Protein AF-A0A944RLK2-F1 (afdb_monomer_lite)

Secondary structure (DSSP, 8-state):
-HHHHHHHHHHHTT-HHHHHHHHHHHHHHHHHHHHHHHS-S--HHHHHHHHHHHHHHHHHHHHHHHHHHHHHHHHHHHHTT--TTS--------------TTHHHHHHHHHHHHHHHHHHHHHHSS--HHHHHHHHHHHHHHHHHHTT-HHHHHHHHHHHHHHHHHHHHHHHHHHHHHHHHHTT-PPP---S---SS--TTS--------------------HHHHHHHHHHHHHHHHHHT-TTS-HHHHHHHHHHHHH-

Structure (mmCIF, N/CA/C/O backbone):
data_AF-A0A944RLK2-F1
#
_entry.id   AF-A0A944RLK2-F1
#
loop_
_atom_site.group_PDB
_atom_site.id
_atom_site.type_symbol
_atom_site.label_atom_id
_atom_site.label_alt_id
_atom_site.label_comp_id
_atom_site.label_asym_id
_atom_site.label_entity_id
_atom_site.label_seq_id
_atom_site.pdbx_PDB_ins_code
_atom_site.Cartn_x
_atom_site.Cartn_y
_atom_site.Cartn_z
_atom_site.occupancy
_atom_site.B_iso_or_equiv
_atom_site.auth_seq_id
_atom_site.auth_comp_id
_atom_site.auth_asym_id
_atom_site.auth_atom_id
_atom_site.pdbx_PDB_model_num
ATOM 1 N N . GLN A 1 1 ? 14.585 -19.791 -27.353 1.00 54.50 1 GLN A N 1
ATOM 2 C CA . GLN A 1 1 ? 14.576 -21.012 -28.188 1.00 54.50 1 GLN A CA 1
ATOM 3 C C . GLN A 1 1 ? 13.576 -20.896 -29.343 1.00 54.50 1 GLN A C 1
ATOM 5 O O . GLN A 1 1 ? 14.024 -20.980 -30.474 1.00 54.50 1 GLN A O 1
ATOM 10 N N . ARG A 1 2 ? 12.308 -20.517 -29.108 1.00 62.38 2 ARG A N 1
ATOM 11 C CA . ARG A 1 2 ? 11.281 -20.336 -30.166 1.00 62.38 2 ARG A CA 1
ATOM 12 C C . ARG A 1 2 ? 11.672 -19.456 -31.374 1.00 62.38 2 ARG A C 1
ATOM 14 O O . ARG A 1 2 ? 11.375 -19.815 -32.500 1.00 62.38 2 ARG A O 1
ATOM 21 N N . MET A 1 3 ? 12.384 -18.342 -31.174 1.00 59.28 3 MET A N 1
ATOM 22 C CA . MET A 1 3 ? 12.787 -17.463 -32.294 1.00 59.28 3 MET A CA 1
ATOM 23 C C . MET A 1 3 ? 13.890 -18.053 -33.191 1.00 59.28 3 MET A C 1
ATOM 25 O O . MET A 1 3 ? 14.003 -17.680 -34.352 1.00 59.28 3 MET A O 1
ATOM 29 N N . ILE A 1 4 ? 14.713 -18.968 -32.665 1.00 68.00 4 ILE A N 1
ATOM 30 C CA . ILE A 1 4 ? 15.770 -19.636 -33.446 1.00 68.00 4 ILE A CA 1
ATOM 31 C C . ILE A 1 4 ? 15.141 -20.677 -34.375 1.00 68.00 4 ILE A C 1
ATOM 33 O O . ILE A 1 4 ? 15.564 -20.825 -35.517 1.00 68.00 4 ILE A O 1
ATOM 37 N N . GLU A 1 5 ? 14.110 -21.366 -33.891 1.00 72.00 5 GLU A N 1
ATOM 38 C CA . GLU A 1 5 ? 13.305 -22.295 -34.686 1.00 72.00 5 GLU A CA 1
ATOM 39 C C . GLU A 1 5 ? 12.546 -21.547 -35.788 1.00 72.00 5 GLU A C 1
ATOM 41 O O . GLU A 1 5 ? 12.608 -21.943 -36.944 1.00 72.00 5 GLU A O 1
ATOM 46 N N . GLU A 1 6 ? 11.946 -20.400 -35.468 1.00 65.94 6 GLU A N 1
ATOM 47 C CA . GLU A 1 6 ? 11.215 -19.560 -36.428 1.00 65.94 6 GLU A CA 1
ATOM 48 C C . GLU A 1 6 ? 12.137 -18.970 -37.516 1.00 65.94 6 GLU A C 1
ATOM 50 O O . GLU A 1 6 ? 11.774 -18.941 -38.690 1.00 65.94 6 GLU A O 1
ATOM 55 N N . ALA A 1 7 ? 13.373 -18.589 -37.167 1.00 62.50 7 ALA A N 1
ATOM 56 C CA . ALA A 1 7 ? 14.380 -18.164 -38.143 1.00 62.50 7 ALA A CA 1
ATOM 57 C C . ALA A 1 7 ? 14.860 -19.318 -39.047 1.00 62.50 7 ALA A C 1
ATOM 59 O O . ALA A 1 7 ? 15.090 -19.107 -40.239 1.00 62.50 7 ALA A O 1
ATOM 60 N N . ARG A 1 8 ? 14.992 -20.539 -38.505 1.00 64.69 8 ARG A N 1
ATOM 61 C CA . ARG A 1 8 ? 15.312 -21.745 -39.292 1.00 64.69 8 ARG A CA 1
ATOM 62 C C . ARG A 1 8 ? 14.170 -22.122 -40.234 1.00 64.69 8 ARG A C 1
ATOM 64 O O . ARG A 1 8 ? 14.425 -22.467 -41.381 1.00 64.69 8 ARG A O 1
ATOM 71 N N . GLU A 1 9 ? 12.927 -22.006 -39.780 1.00 67.19 9 GLU A N 1
ATOM 72 C CA . GLU A 1 9 ? 11.748 -22.222 -40.619 1.00 67.19 9 GLU A CA 1
ATOM 73 C C . GLU A 1 9 ? 11.674 -21.206 -41.765 1.00 67.19 9 GLU A C 1
ATOM 75 O O . GLU A 1 9 ? 11.478 -21.600 -42.908 1.00 67.19 9 GLU A O 1
ATOM 80 N N . LEU A 1 10 ? 11.907 -19.916 -41.504 1.00 66.06 10 LEU A N 1
ATOM 81 C CA . LEU A 1 10 ? 11.909 -18.879 -42.546 1.00 66.06 10 LEU A CA 1
ATOM 82 C C . LEU A 1 10 ? 13.021 -19.078 -43.584 1.00 66.06 10 LEU A C 1
ATOM 84 O O . LEU A 1 10 ? 12.800 -18.842 -44.772 1.00 66.06 10 LEU A O 1
ATOM 88 N N . ALA A 1 11 ? 14.195 -19.548 -43.155 1.00 63.53 11 ALA A N 1
ATOM 89 C CA . ALA A 1 11 ? 15.286 -19.899 -44.061 1.00 63.53 11 ALA A CA 1
ATOM 90 C C . ALA A 1 11 ? 14.954 -21.125 -44.931 1.00 63.53 11 ALA A C 1
ATOM 92 O O . ALA A 1 11 ? 15.331 -21.159 -46.100 1.00 63.53 11 ALA A O 1
ATOM 93 N N . ASN A 1 12 ? 14.218 -22.098 -44.384 1.00 65.12 12 ASN A N 1
ATOM 94 C CA . ASN A 1 12 ? 13.793 -23.299 -45.105 1.00 65.12 12 ASN A CA 1
ATOM 95 C C . ASN A 1 12 ? 12.654 -23.040 -46.109 1.00 65.12 12 ASN A C 1
ATOM 97 O O . ASN A 1 12 ? 12.511 -23.812 -47.050 1.00 65.12 12 ASN A O 1
ATOM 101 N N . ILE A 1 13 ? 11.867 -21.971 -45.935 1.00 68.75 13 ILE A N 1
ATOM 102 C CA . ILE A 1 13 ? 10.768 -21.565 -46.840 1.00 68.75 13 ILE A CA 1
ATOM 103 C C . ILE A 1 13 ? 11.254 -20.457 -47.811 1.00 68.75 13 ILE A C 1
ATOM 105 O O . ILE A 1 13 ? 10.528 -19.533 -48.155 1.00 68.75 13 ILE A O 1
ATOM 109 N N . GLY A 1 14 ? 12.544 -20.452 -48.173 1.00 59.16 14 GLY A N 1
ATOM 110 C CA . GLY A 1 14 ? 13.113 -19.551 -49.192 1.00 59.16 14 GLY A CA 1
ATOM 111 C C . GLY A 1 14 ? 13.300 -18.078 -48.789 1.00 59.16 14 GLY A C 1
ATOM 112 O O . GLY A 1 14 ? 13.958 -17.324 -49.504 1.00 59.16 14 GLY A O 1
ATOM 113 N N . SER A 1 15 ? 12.813 -17.644 -47.623 1.00 72.94 15 SER A N 1
ATOM 114 C CA . SER A 1 15 ? 12.894 -16.247 -47.160 1.00 72.94 15 SER A CA 1
ATOM 115 C C . SER A 1 15 ? 14.208 -15.932 -46.424 1.00 72.94 15 SER A C 1
ATOM 117 O O . SER A 1 15 ? 14.243 -15.559 -45.247 1.00 72.94 15 SER A O 1
ATOM 119 N N . ARG A 1 16 ? 15.332 -16.085 -47.134 1.00 69.19 16 ARG A N 1
ATOM 120 C CA . ARG A 1 16 ? 16.691 -15.907 -46.586 1.00 69.19 16 ARG A CA 1
ATOM 121 C C . ARG A 1 16 ? 16.919 -14.519 -45.973 1.00 69.19 16 ARG A C 1
ATOM 123 O O . ARG A 1 16 ? 17.553 -14.413 -44.926 1.00 69.19 16 ARG A O 1
ATOM 130 N N . GLU A 1 17 ? 16.367 -13.473 -46.577 1.00 70.94 17 GLU A N 1
ATOM 131 C CA . GLU A 1 17 ? 16.489 -12.085 -46.107 1.00 70.94 17 GLU A CA 1
ATOM 132 C C . GLU A 1 17 ? 15.703 -11.839 -44.811 1.00 70.94 17 GLU A C 1
ATOM 134 O O . GLU A 1 17 ? 16.211 -11.218 -43.876 1.00 70.94 17 GLU A O 1
ATOM 139 N N . ALA A 1 18 ? 14.498 -12.407 -44.701 1.00 69.56 18 ALA A N 1
ATOM 140 C CA . ALA A 1 18 ? 13.687 -12.335 -43.486 1.00 69.56 18 ALA A CA 1
ATOM 141 C C . ALA A 1 18 ? 14.361 -13.076 -42.318 1.00 69.56 18 ALA A C 1
ATOM 143 O O . ALA A 1 18 ? 14.397 -12.578 -41.189 1.00 69.56 18 ALA A O 1
ATOM 144 N N . ALA A 1 19 ? 14.974 -14.230 -42.600 1.00 70.19 19 ALA A N 1
ATOM 145 C CA . ALA A 1 19 ? 15.775 -14.962 -41.625 1.00 70.19 19 ALA A CA 1
ATOM 146 C C . ALA A 1 19 ? 17.013 -14.156 -41.181 1.00 70.19 19 ALA A C 1
ATOM 148 O O . ALA A 1 19 ? 17.296 -14.073 -39.986 1.00 70.19 19 ALA A O 1
ATOM 149 N N . GLN A 1 20 ? 17.720 -13.497 -42.107 1.00 73.94 20 GLN A N 1
ATOM 150 C CA . GLN A 1 20 ? 18.865 -12.631 -41.789 1.00 73.94 20 GLN A CA 1
ATOM 151 C C . GLN A 1 20 ? 18.471 -11.421 -40.931 1.00 73.94 20 GLN A C 1
ATOM 153 O O . GLN A 1 20 ? 19.171 -11.094 -39.968 1.00 73.94 20 GLN A O 1
ATOM 158 N N . GLN A 1 21 ? 17.335 -10.784 -41.221 1.00 76.06 21 GLN A N 1
ATOM 159 C CA . GLN A 1 21 ? 16.811 -9.686 -40.408 1.00 76.06 21 GLN A CA 1
ATOM 160 C C . GLN A 1 21 ? 16.441 -10.150 -38.996 1.00 76.06 21 GLN A C 1
ATOM 162 O O . GLN A 1 21 ? 16.823 -9.503 -38.018 1.00 76.06 21 GLN A O 1
ATOM 167 N N . MET A 1 22 ? 15.769 -11.297 -38.861 1.00 70.56 22 MET A N 1
ATOM 168 C CA . MET A 1 22 ? 15.461 -11.862 -37.545 1.00 70.56 22 MET A CA 1
ATOM 169 C C . MET A 1 22 ? 16.724 -12.215 -36.757 1.00 70.56 22 MET A C 1
ATOM 171 O O . MET A 1 22 ? 16.798 -11.909 -35.568 1.00 70.56 22 MET A O 1
ATOM 175 N N . LEU A 1 23 ? 17.744 -12.788 -37.401 1.00 78.38 23 LEU A N 1
ATOM 176 C CA . LEU A 1 23 ? 19.022 -13.102 -36.755 1.00 78.38 23 LEU A CA 1
ATOM 177 C C . LEU A 1 23 ? 19.792 -11.840 -36.343 1.00 78.38 23 LEU A C 1
ATOM 179 O O . LEU A 1 23 ? 20.390 -11.818 -35.270 1.00 78.38 23 LEU A O 1
ATOM 183 N N . SER A 1 24 ? 19.735 -10.768 -37.135 1.00 83.88 24 SER A N 1
ATOM 184 C CA . SER A 1 24 ? 20.299 -9.458 -36.777 1.00 83.88 24 SER A CA 1
ATOM 185 C C . SER A 1 24 ? 19.591 -8.836 -35.568 1.00 83.88 24 SER A C 1
ATOM 187 O O . SER A 1 24 ? 20.234 -8.275 -34.676 1.00 83.88 24 SER A O 1
ATOM 189 N N . ASN A 1 25 ? 18.268 -8.981 -35.492 1.00 76.88 25 ASN A N 1
ATOM 190 C CA . ASN A 1 25 ? 17.477 -8.527 -34.350 1.00 76.88 25 ASN A CA 1
ATOM 191 C C . ASN A 1 25 ? 17.761 -9.369 -33.098 1.00 76.88 25 ASN A C 1
ATOM 193 O O . ASN A 1 25 ? 17.940 -8.817 -32.012 1.00 76.88 25 ASN A O 1
ATOM 197 N N . LEU A 1 26 ? 17.894 -10.689 -33.257 1.00 76.88 26 LEU A N 1
ATOM 198 C CA . LEU A 1 26 ? 18.296 -11.600 -32.187 1.00 76.88 26 LEU A CA 1
ATOM 199 C C . LEU A 1 26 ? 19.701 -11.258 -31.679 1.00 76.88 26 LEU A C 1
ATOM 201 O O . LEU A 1 26 ? 19.904 -11.184 -30.474 1.00 76.88 26 LEU A O 1
ATOM 205 N N . LYS A 1 27 ? 20.654 -10.991 -32.579 1.00 74.19 27 LYS A N 1
ATOM 206 C CA . LYS A 1 27 ? 22.025 -10.602 -32.230 1.00 74.19 27 LYS A CA 1
ATOM 207 C C . LYS A 1 27 ? 22.052 -9.292 -31.446 1.00 74.19 27 LYS A C 1
ATOM 209 O O . LYS A 1 27 ? 22.666 -9.252 -30.392 1.00 74.19 27 LYS A O 1
ATOM 214 N N . ARG A 1 28 ? 21.303 -8.269 -31.871 1.00 80.25 28 ARG A N 1
ATOM 215 C CA . ARG A 1 28 ? 21.173 -7.003 -31.122 1.00 80.25 28 ARG A CA 1
ATOM 216 C C . ARG A 1 28 ? 20.544 -7.185 -29.741 1.00 80.25 28 ARG A C 1
ATOM 218 O O . ARG A 1 28 ? 20.961 -6.526 -28.793 1.00 80.25 28 ARG A O 1
ATOM 225 N N . MET A 1 29 ? 19.567 -8.082 -29.614 1.00 74.69 29 MET A N 1
ATOM 226 C CA . MET A 1 29 ? 18.949 -8.412 -28.328 1.00 74.69 29 MET A CA 1
ATOM 227 C C . MET A 1 29 ? 19.894 -9.214 -27.424 1.00 74.69 29 MET A C 1
ATOM 229 O O . MET A 1 29 ? 19.947 -8.988 -26.221 1.00 74.69 29 MET A O 1
ATOM 233 N N . LEU A 1 30 ? 20.664 -10.141 -27.991 1.00 77.44 30 LEU A N 1
ATOM 234 C CA . LEU A 1 30 ? 21.665 -10.906 -27.256 1.00 77.44 30 LEU A CA 1
ATOM 235 C C . LEU A 1 30 ? 22.845 -10.031 -26.844 1.00 77.44 30 LEU A C 1
ATOM 237 O O . LEU A 1 30 ? 23.322 -10.184 -25.728 1.00 77.44 30 LEU A O 1
ATOM 241 N N . ASP A 1 31 ? 23.265 -9.088 -27.683 1.00 74.75 31 ASP A N 1
ATOM 242 C CA . ASP A 1 31 ? 24.303 -8.114 -27.358 1.00 74.75 31 ASP A CA 1
ATOM 243 C C . ASP A 1 31 ? 23.816 -7.140 -26.277 1.00 74.75 31 ASP A C 1
ATOM 245 O O . ASP A 1 31 ? 24.558 -6.861 -25.343 1.00 74.75 31 ASP A O 1
ATOM 249 N N . SER A 1 32 ? 22.558 -6.685 -26.304 1.00 66.25 32 SER A N 1
ATOM 250 C CA . SER A 1 32 ? 22.009 -5.840 -25.230 1.00 66.25 32 SER A CA 1
ATOM 251 C C . SER A 1 32 ? 21.840 -6.595 -23.907 1.00 66.25 32 SER A C 1
ATOM 253 O O . SER A 1 32 ? 22.144 -6.050 -22.847 1.00 66.25 32 SER A O 1
ATOM 255 N N . ILE A 1 33 ? 21.439 -7.869 -23.954 1.00 66.94 33 ILE A N 1
ATOM 256 C CA . ILE A 1 33 ? 21.367 -8.752 -22.783 1.00 66.94 33 ILE A CA 1
ATOM 257 C C . ILE A 1 33 ? 22.771 -9.049 -22.245 1.00 66.94 33 ILE A C 1
ATOM 259 O O . ILE A 1 33 ? 23.000 -8.932 -21.046 1.00 66.94 33 ILE A O 1
ATOM 263 N N . LYS A 1 34 ? 23.727 -9.385 -23.117 1.00 63.47 34 LYS A N 1
ATOM 264 C CA . LYS A 1 34 ? 25.125 -9.665 -22.769 1.00 63.47 34 LYS A CA 1
ATOM 265 C C . LYS A 1 34 ? 25.818 -8.432 -22.201 1.00 63.47 34 LYS A C 1
ATOM 267 O O . LYS A 1 34 ? 26.519 -8.558 -21.206 1.00 63.47 34 LYS A O 1
ATOM 272 N N . ASN A 1 35 ? 25.575 -7.251 -22.761 1.00 64.25 35 ASN A N 1
ATOM 273 C CA . ASN A 1 35 ? 26.105 -5.990 -22.246 1.00 64.25 35 ASN A CA 1
ATOM 274 C C . ASN A 1 35 ? 25.434 -5.599 -20.916 1.00 64.25 35 ASN A C 1
ATOM 276 O O . ASN A 1 35 ? 26.110 -5.123 -20.008 1.00 64.25 35 ASN A O 1
ATOM 280 N N . GLY A 1 36 ? 24.135 -5.883 -20.754 1.00 60.38 36 GLY A N 1
ATOM 281 C CA . GLY A 1 36 ? 23.419 -5.743 -19.479 1.00 60.38 36 GLY A CA 1
ATOM 282 C C . GLY A 1 36 ? 23.847 -6.753 -18.402 1.00 60.38 36 GLY A C 1
ATOM 283 O O . GLY A 1 36 ? 23.728 -6.467 -17.216 1.00 60.38 36 GLY A O 1
ATOM 284 N N . LEU A 1 37 ? 24.375 -7.914 -18.802 1.00 52.06 37 LEU A N 1
ATOM 285 C CA . LEU A 1 37 ? 24.966 -8.932 -17.923 1.00 52.06 37 LEU A CA 1
ATOM 286 C C . LEU A 1 37 ? 26.458 -8.676 -17.631 1.00 52.06 37 LEU A C 1
ATOM 288 O O . LEU A 1 37 ? 26.918 -9.021 -16.547 1.00 52.06 37 LEU A O 1
ATOM 292 N N . GLN A 1 38 ? 27.208 -8.067 -18.560 1.00 49.88 38 GLN A N 1
ATOM 293 C CA . GLN A 1 38 ? 28.626 -7.705 -18.391 1.00 49.88 38 GLN A CA 1
ATOM 294 C C . GLN A 1 38 ? 28.832 -6.460 -17.521 1.00 49.88 38 GLN A C 1
ATOM 296 O O . GLN A 1 38 ? 29.862 -6.363 -16.857 1.00 49.88 38 GLN A O 1
ATOM 301 N N . GLN A 1 39 ? 27.854 -5.553 -17.425 1.00 53.62 39 GLN A N 1
ATOM 302 C CA . GLN A 1 39 ? 27.811 -4.551 -16.352 1.00 53.62 39 GLN A CA 1
ATOM 303 C C . GLN A 1 39 ? 27.280 -5.179 -15.057 1.00 53.62 39 GLN A C 1
ATOM 305 O O . GLN A 1 39 ? 26.226 -4.815 -14.540 1.00 53.62 39 GLN A O 1
ATOM 310 N N . GLY A 1 40 ? 28.013 -6.172 -14.552 1.00 47.81 40 GLY A N 1
ATOM 311 C CA . GLY A 1 40 ? 27.711 -6.911 -13.335 1.00 47.81 40 GLY A CA 1
ATOM 312 C C . GLY A 1 40 ? 27.537 -6.000 -12.121 1.00 47.81 40 GLY A C 1
ATOM 313 O O . GLY A 1 40 ? 28.501 -5.665 -11.441 1.00 47.81 40 GLY A O 1
ATOM 314 N N . LYS A 1 41 ? 26.285 -5.613 -11.876 1.00 52.38 41 LYS A N 1
ATOM 315 C CA . LYS A 1 41 ? 25.593 -5.346 -10.608 1.00 52.38 41 LYS A CA 1
ATOM 316 C C . LYS A 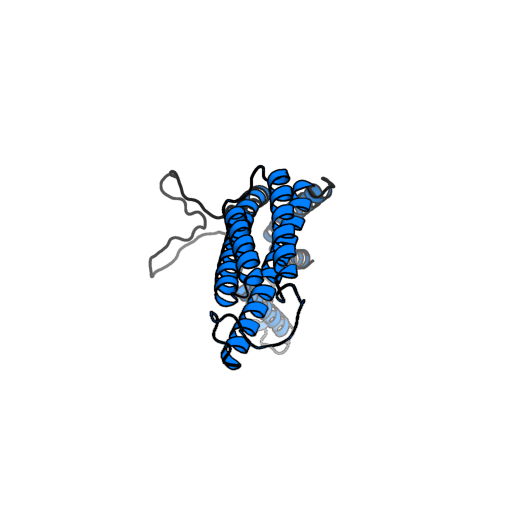1 41 ? 24.192 -4.873 -11.017 1.00 52.38 41 LYS A C 1
ATOM 318 O O . LYS A 1 41 ? 24.109 -3.922 -11.793 1.00 52.38 41 LYS A O 1
ATOM 323 N N . PRO A 1 42 ? 23.076 -5.466 -10.538 1.00 53.94 42 PRO A N 1
ATOM 324 C CA . PRO A 1 42 ? 21.834 -4.703 -10.548 1.00 53.94 42 PRO A CA 1
ATOM 325 C C . PRO A 1 42 ? 22.170 -3.386 -9.858 1.00 53.94 42 PRO A C 1
ATOM 327 O O . PRO A 1 42 ? 22.671 -3.432 -8.734 1.00 53.94 42 PRO A O 1
ATOM 330 N N . ASP A 1 43 ? 21.994 -2.260 -10.557 1.00 68.88 43 ASP A N 1
ATOM 331 C CA . ASP A 1 43 ? 22.242 -0.931 -9.998 1.00 68.88 43 ASP A CA 1
ATOM 332 C C . ASP A 1 43 ? 21.677 -0.947 -8.574 1.00 68.88 43 ASP A C 1
ATOM 334 O O . ASP A 1 43 ? 20.506 -1.286 -8.373 1.00 68.88 43 ASP A O 1
ATOM 338 N N . GLU A 1 44 ? 22.533 -0.755 -7.568 1.00 79.38 44 GLU A N 1
ATOM 339 C CA . GLU A 1 44 ? 22.188 -1.001 -6.163 1.00 79.38 44 GLU A CA 1
ATOM 340 C C . GLU A 1 44 ? 20.912 -0.229 -5.791 1.00 79.38 44 GLU A C 1
ATOM 342 O O . GLU A 1 44 ? 20.061 -0.696 -5.032 1.00 79.38 44 GLU A O 1
ATOM 347 N N . ARG A 1 45 ? 20.720 0.917 -6.451 1.00 78.06 45 ARG A N 1
ATOM 348 C CA . ARG A 1 45 ? 19.527 1.761 -6.398 1.00 78.06 45 ARG A CA 1
ATOM 349 C C . ARG A 1 45 ? 18.268 1.053 -6.897 1.00 78.06 45 ARG A C 1
ATOM 351 O O . ARG A 1 45 ? 17.223 1.156 -6.262 1.00 78.06 45 ARG A O 1
ATOM 358 N N . VAL A 1 46 ? 18.347 0.303 -7.994 1.00 81.88 46 VAL A N 1
ATOM 359 C CA . VAL A 1 46 ? 17.241 -0.505 -8.536 1.00 81.88 46 VAL A CA 1
ATOM 360 C C . VAL A 1 46 ? 16.899 -1.663 -7.603 1.00 81.88 46 VAL A C 1
ATOM 362 O O . VAL A 1 46 ? 15.720 -1.917 -7.351 1.00 81.88 46 VAL A O 1
ATOM 365 N N . ALA A 1 47 ? 17.905 -2.350 -7.059 1.00 86.00 47 ALA A N 1
ATOM 366 C CA . ALA A 1 47 ? 17.680 -3.436 -6.107 1.00 86.00 47 ALA A CA 1
ATOM 367 C C . ALA A 1 47 ? 16.995 -2.928 -4.827 1.00 86.00 47 ALA A C 1
ATOM 369 O O . ALA A 1 47 ? 16.005 -3.514 -4.379 1.00 86.00 47 ALA A O 1
ATOM 370 N N . LYS A 1 48 ? 17.464 -1.802 -4.276 1.00 87.19 48 LYS A N 1
ATOM 371 C CA . LYS A 1 48 ? 16.831 -1.154 -3.122 1.00 87.19 48 LYS A CA 1
ATOM 372 C C . LYS A 1 48 ? 15.410 -0.668 -3.442 1.00 87.19 48 LYS A C 1
ATOM 374 O O . LYS A 1 48 ? 14.498 -0.892 -2.651 1.00 87.19 48 LYS A O 1
ATOM 379 N N . ALA A 1 49 ? 15.183 -0.094 -4.624 1.00 86.94 49 ALA A N 1
ATOM 380 C CA . ALA A 1 49 ? 13.855 0.355 -5.042 1.00 86.94 49 ALA A CA 1
ATOM 381 C C . ALA A 1 49 ? 12.847 -0.801 -5.198 1.00 86.94 49 ALA A C 1
ATOM 383 O O . ALA A 1 49 ? 11.684 -0.656 -4.823 1.00 86.94 49 ALA A O 1
ATOM 384 N N . ARG A 1 50 ? 13.282 -1.970 -5.693 1.00 88.38 50 ARG A N 1
ATOM 385 C CA . ARG A 1 50 ? 12.442 -3.182 -5.735 1.00 88.38 50 ARG A CA 1
ATOM 386 C C . ARG A 1 50 ? 12.032 -3.638 -4.335 1.00 88.38 50 ARG A C 1
ATOM 388 O O . ARG A 1 50 ? 10.854 -3.902 -4.116 1.00 88.38 50 ARG A O 1
ATOM 395 N N . ARG A 1 51 ? 12.971 -3.654 -3.382 1.00 91.94 51 ARG A N 1
ATOM 396 C CA . ARG A 1 51 ? 12.684 -4.003 -1.978 1.00 91.94 51 ARG A CA 1
ATOM 397 C C . ARG A 1 51 ? 11.656 -3.058 -1.357 1.00 91.94 51 ARG A C 1
ATOM 399 O O . ARG A 1 51 ? 10.685 -3.531 -0.780 1.00 91.94 51 ARG A O 1
ATOM 406 N N . LEU A 1 52 ? 11.802 -1.746 -1.563 1.00 91.69 52 LEU A N 1
ATOM 407 C CA . LEU A 1 52 ? 10.817 -0.763 -1.095 1.00 91.69 52 LEU A CA 1
ATOM 408 C C . LEU A 1 52 ? 9.414 -1.017 -1.662 1.00 91.69 52 LEU A C 1
ATOM 410 O O . LEU A 1 52 ? 8.428 -0.906 -0.937 1.00 91.69 52 LEU A O 1
ATOM 414 N N . MET A 1 53 ? 9.310 -1.369 -2.945 1.00 91.81 53 MET A N 1
ATOM 415 C CA . MET A 1 53 ? 8.025 -1.690 -3.574 1.00 91.81 53 MET A CA 1
ATOM 416 C C . MET A 1 53 ? 7.402 -2.968 -3.007 1.00 91.81 53 MET A C 1
ATOM 418 O O . MET A 1 53 ? 6.192 -3.019 -2.774 1.00 91.81 53 MET A O 1
ATOM 422 N N . ASP A 1 54 ? 8.217 -3.990 -2.746 1.00 94.62 54 ASP A N 1
ATOM 423 C CA . ASP A 1 54 ? 7.763 -5.215 -2.089 1.00 94.62 54 ASP A CA 1
ATOM 424 C C . ASP A 1 54 ? 7.285 -4.947 -0.657 1.00 94.62 54 ASP A C 1
ATOM 426 O O . ASP A 1 54 ? 6.231 -5.448 -0.252 1.00 94.62 54 ASP A O 1
ATOM 430 N N . ASP A 1 55 ? 8.011 -4.121 0.095 1.00 95.44 55 ASP A N 1
ATOM 431 C CA . ASP A 1 55 ? 7.644 -3.729 1.454 1.00 95.44 55 ASP A CA 1
ATOM 432 C C . ASP A 1 55 ? 6.373 -2.878 1.469 1.00 95.44 55 ASP A C 1
ATOM 434 O O . ASP A 1 55 ? 5.490 -3.104 2.300 1.00 95.44 55 ASP A O 1
ATOM 438 N N . LEU A 1 56 ? 6.207 -1.976 0.497 1.00 95.44 56 LEU A N 1
ATOM 439 C CA . LEU A 1 56 ? 4.981 -1.202 0.323 1.00 95.44 56 LEU A CA 1
ATOM 440 C C . LEU A 1 56 ? 3.781 -2.101 0.013 1.00 95.44 56 LEU A C 1
ATOM 442 O O . LEU A 1 56 ? 2.698 -1.909 0.578 1.00 95.44 56 LEU A O 1
ATOM 446 N N . ARG A 1 57 ? 3.956 -3.097 -0.864 1.00 96.25 57 ARG A N 1
ATOM 447 C CA . ARG A 1 57 ? 2.903 -4.069 -1.191 1.00 96.25 57 ARG A CA 1
ATOM 448 C C . ARG A 1 57 ? 2.486 -4.847 0.054 1.00 96.25 57 ARG A C 1
ATOM 450 O O . ARG A 1 57 ? 1.294 -4.917 0.352 1.00 96.25 57 ARG A O 1
ATOM 457 N N . LYS A 1 58 ? 3.456 -5.378 0.806 1.00 97.31 58 LYS A N 1
ATOM 458 C CA . LYS A 1 58 ? 3.209 -6.104 2.063 1.00 97.31 58 LYS A CA 1
ATOM 459 C C . LYS A 1 58 ? 2.515 -5.217 3.095 1.00 97.31 58 LYS A C 1
ATOM 461 O O . LYS A 1 58 ? 1.555 -5.656 3.721 1.00 97.31 58 LYS A O 1
ATOM 466 N N . LEU A 1 59 ? 2.965 -3.973 3.253 1.00 97.44 59 LEU A N 1
ATOM 467 C CA . LEU A 1 59 ? 2.361 -3.002 4.163 1.00 97.44 59 LEU A CA 1
ATOM 468 C C . LEU A 1 59 ? 0.896 -2.736 3.801 1.00 97.44 59 LEU A C 1
ATOM 470 O O . LEU A 1 59 ? 0.027 -2.807 4.665 1.00 97.44 59 LEU A O 1
ATOM 474 N N . THR A 1 60 ? 0.618 -2.481 2.522 1.00 97.38 60 THR A N 1
ATOM 475 C CA . THR A 1 60 ? -0.738 -2.220 2.013 1.00 97.38 60 THR A CA 1
ATOM 476 C C . THR A 1 60 ? -1.652 -3.427 2.226 1.00 97.38 60 THR A C 1
ATOM 478 O O . THR A 1 60 ? -2.785 -3.274 2.679 1.00 97.38 60 THR A O 1
ATOM 481 N N . GLN A 1 61 ? -1.153 -4.636 1.955 1.00 97.50 61 GLN A N 1
ATOM 482 C CA . GLN A 1 61 ? -1.892 -5.876 2.187 1.00 97.50 61 GLN A CA 1
ATOM 483 C C . GLN A 1 61 ? -2.215 -6.074 3.673 1.00 97.50 61 GLN A C 1
ATOM 485 O O . GLN A 1 61 ? -3.356 -6.375 4.016 1.00 97.50 61 GLN A O 1
ATOM 490 N N . ARG A 1 62 ? -1.242 -5.858 4.565 1.00 97.81 62 ARG A N 1
ATOM 491 C CA . ARG A 1 62 ? -1.472 -5.960 6.012 1.00 97.81 62 ARG A CA 1
ATOM 492 C C . ARG A 1 62 ? -2.431 -4.880 6.521 1.00 97.81 62 ARG A C 1
ATOM 494 O O . ARG A 1 62 ? -3.277 -5.178 7.352 1.00 97.81 62 ARG A O 1
ATOM 501 N N . GLN A 1 63 ? -2.367 -3.657 5.991 1.00 97.25 63 GLN A N 1
ATOM 502 C CA . GLN A 1 63 ? -3.311 -2.591 6.346 1.00 97.25 63 GLN A CA 1
ATOM 503 C C . GLN A 1 63 ? -4.751 -2.931 5.938 1.00 97.25 63 GLN A C 1
ATOM 505 O O . GLN A 1 63 ? -5.673 -2.622 6.691 1.00 97.25 63 GLN A O 1
ATOM 510 N N . GLN A 1 64 ? -4.950 -3.580 4.785 1.00 97.69 64 GLN A N 1
ATOM 511 C CA . GLN A 1 64 ? -6.262 -4.099 4.385 1.00 97.69 64 GLN A CA 1
ATOM 512 C C . GLN A 1 64 ? -6.744 -5.186 5.353 1.00 97.69 64 GLN A C 1
ATOM 514 O O . GLN A 1 64 ? -7.876 -5.126 5.815 1.00 97.69 64 GLN A O 1
ATOM 519 N N . GLN A 1 65 ? -5.879 -6.140 5.710 1.00 97.00 65 GLN A N 1
ATOM 520 C CA . GLN A 1 65 ? -6.229 -7.198 6.663 1.00 97.00 65 GLN A CA 1
ATOM 521 C C . GLN A 1 65 ? -6.619 -6.630 8.034 1.00 97.00 65 GLN A C 1
ATOM 523 O O . GLN A 1 65 ? -7.603 -7.075 8.623 1.00 97.00 65 GLN A O 1
ATOM 528 N N . GLU A 1 66 ? -5.888 -5.631 8.534 1.00 96.31 66 GLU A N 1
ATOM 529 C CA . GLU A 1 66 ? -6.237 -4.958 9.789 1.00 96.31 66 GLU A CA 1
ATOM 530 C C . GLU A 1 66 ? -7.540 -4.162 9.690 1.00 96.31 66 GLU A C 1
ATOM 532 O O . GLU A 1 66 ? -8.350 -4.202 10.615 1.00 96.31 66 GLU A O 1
ATOM 537 N N . LEU A 1 67 ? -7.793 -3.496 8.560 1.00 96.88 67 LEU A N 1
ATOM 538 C CA . LEU A 1 67 ? -9.073 -2.837 8.296 1.00 96.88 67 LEU A CA 1
ATOM 539 C C . LEU A 1 67 ? -10.237 -3.840 8.334 1.00 96.88 67 LEU A C 1
ATOM 541 O O . LEU A 1 67 ? -11.246 -3.584 8.993 1.00 96.88 67 LEU A O 1
ATOM 545 N N . ASP A 1 68 ? -10.082 -4.999 7.693 1.00 97.06 68 ASP A N 1
ATOM 546 C CA . ASP A 1 68 ? -11.107 -6.045 7.656 1.00 97.06 68 ASP A CA 1
ATOM 547 C C . ASP A 1 68 ? -11.383 -6.608 9.059 1.00 97.06 68 ASP A C 1
ATOM 549 O O . ASP A 1 68 ? -12.540 -6.813 9.434 1.00 97.06 68 ASP A O 1
ATOM 553 N N . LYS A 1 69 ? -10.337 -6.816 9.872 1.00 95.06 69 LYS A N 1
ATOM 554 C CA . LYS A 1 69 ? -10.476 -7.223 11.282 1.00 95.06 69 LYS A CA 1
ATOM 555 C C . LYS A 1 69 ? -11.232 -6.174 12.094 1.00 95.06 69 LYS A C 1
ATOM 557 O O . LYS A 1 69 ? -12.159 -6.522 12.825 1.00 95.06 69 LYS A O 1
ATOM 562 N N . THR A 1 70 ? -10.885 -4.894 11.958 1.00 94.00 70 THR A N 1
ATOM 563 C CA . THR A 1 70 ? -11.597 -3.808 12.649 1.00 94.00 70 THR A CA 1
ATOM 564 C C . THR A 1 70 ? -13.055 -3.724 12.205 1.00 94.00 70 THR A C 1
ATOM 566 O O . THR A 1 70 ? -13.931 -3.522 13.044 1.00 94.00 70 THR A O 1
ATOM 569 N N . TYR A 1 71 ? -13.343 -3.941 10.920 1.00 94.75 71 TYR A N 1
ATOM 570 C CA . TYR A 1 71 ? -14.709 -3.962 10.402 1.00 94.75 71 TYR A CA 1
ATOM 571 C C . TYR A 1 71 ? -15.528 -5.132 10.963 1.00 94.75 71 TYR A C 1
ATOM 573 O O . TYR A 1 71 ? -16.655 -4.928 11.418 1.00 94.75 71 TYR A O 1
ATOM 581 N N . LYS A 1 72 ? -14.953 -6.343 11.005 1.00 93.12 72 LYS A N 1
ATOM 582 C CA . LYS A 1 72 ? -15.581 -7.515 11.640 1.00 93.12 72 LYS A CA 1
ATOM 583 C C . LYS A 1 72 ? -15.902 -7.240 13.108 1.00 93.12 72 LYS A C 1
ATOM 585 O O . LYS A 1 72 ? -17.055 -7.376 13.505 1.00 93.12 72 LYS A O 1
ATOM 590 N N . ARG A 1 73 ? -14.935 -6.719 13.871 1.00 89.00 73 ARG A N 1
ATOM 591 C CA . ARG A 1 73 ? -15.134 -6.317 15.276 1.00 89.00 73 ARG A CA 1
ATOM 592 C C . ARG A 1 73 ? -16.216 -5.251 15.434 1.00 89.00 73 ARG A C 1
ATOM 594 O O . ARG A 1 73 ? -17.030 -5.321 16.352 1.00 89.00 73 ARG A O 1
ATOM 601 N N . HIS A 1 74 ? -16.248 -4.261 14.542 1.00 89.56 74 HIS A N 1
ATOM 602 C CA . HIS A 1 74 ? -17.286 -3.235 14.548 1.00 89.56 74 HIS A CA 1
ATOM 603 C C . HIS A 1 74 ? -18.678 -3.849 14.349 1.00 89.56 74 HIS A C 1
ATOM 605 O O . HIS A 1 74 ? -19.596 -3.550 15.112 1.00 89.56 74 HIS A O 1
ATOM 611 N N . ARG A 1 75 ? -18.821 -4.754 13.374 1.00 90.31 75 ARG A N 1
ATOM 612 C CA . ARG A 1 75 ? -20.072 -5.472 13.101 1.00 90.31 75 ARG A CA 1
ATOM 613 C C . ARG A 1 75 ? -20.489 -6.373 14.264 1.00 90.31 75 ARG A C 1
ATOM 615 O O . ARG A 1 75 ? -21.660 -6.382 14.621 1.00 90.31 75 ARG A O 1
ATOM 622 N N . GLU A 1 76 ? -19.553 -7.091 14.876 1.00 87.56 76 GLU A N 1
ATOM 623 C CA . GLU A 1 76 ? -19.815 -7.932 16.050 1.00 87.56 76 GLU A CA 1
ATOM 624 C C . GLU A 1 76 ? -20.294 -7.106 17.248 1.00 87.56 76 GLU A C 1
ATOM 626 O O . GLU A 1 76 ? -21.266 -7.482 17.900 1.00 87.56 76 GLU A O 1
ATOM 631 N N . ARG A 1 77 ? -19.677 -5.945 17.509 1.00 81.94 77 ARG A N 1
ATOM 632 C CA . ARG A 1 77 ? -20.133 -5.016 18.557 1.00 81.94 77 ARG A CA 1
ATOM 633 C C . ARG A 1 77 ? -21.555 -4.517 18.306 1.00 81.94 77 ARG A C 1
ATOM 635 O O . ARG A 1 77 ? -22.362 -4.504 19.232 1.00 81.94 77 ARG A O 1
ATOM 642 N N . LEU A 1 78 ? -21.870 -4.162 17.058 1.00 81.50 78 LEU A N 1
ATOM 643 C CA . LEU A 1 78 ? -23.227 -3.774 16.663 1.00 81.50 78 LEU A CA 1
ATOM 644 C C . LEU A 1 78 ? -24.222 -4.927 16.852 1.00 81.50 78 LEU A C 1
ATOM 646 O O . LEU A 1 78 ? -25.312 -4.709 17.372 1.00 81.50 78 LEU A O 1
ATOM 650 N N . SER A 1 79 ? -23.832 -6.152 16.488 1.00 82.31 79 SER A N 1
ATOM 651 C CA . SER A 1 79 ? -24.665 -7.351 16.640 1.00 82.31 79 SER A CA 1
ATOM 652 C C . SER A 1 79 ? -24.922 -7.723 18.101 1.00 82.31 79 SER A C 1
ATOM 654 O O . SER A 1 79 ? -25.968 -8.284 18.403 1.00 82.31 79 SER A O 1
ATOM 656 N N . LYS A 1 80 ? -23.992 -7.412 19.010 1.00 77.69 80 LYS A N 1
ATOM 657 C CA . LYS A 1 80 ? -24.144 -7.626 20.458 1.00 77.69 80 LYS A CA 1
ATOM 658 C C . LYS A 1 80 ? -24.930 -6.508 21.158 1.00 77.69 80 LYS A C 1
ATOM 660 O O . LYS A 1 80 ? -24.997 -6.492 22.381 1.00 77.69 80 LYS A O 1
ATOM 665 N N . GLY A 1 81 ? -25.485 -5.543 20.417 1.00 65.12 81 GLY A N 1
ATOM 666 C CA . GLY A 1 81 ? -26.233 -4.420 20.991 1.00 65.12 81 GLY A CA 1
ATOM 667 C C . GLY A 1 81 ? -25.374 -3.434 21.795 1.00 65.12 81 GLY A C 1
ATOM 668 O O . GLY A 1 81 ? -25.913 -2.532 22.438 1.00 65.12 81 GLY A O 1
ATOM 669 N N . VAL A 1 82 ? -24.041 -3.560 21.743 1.00 61.16 82 VAL A N 1
ATOM 670 C CA . VAL A 1 82 ? -23.112 -2.649 22.418 1.00 61.16 82 VAL A CA 1
ATOM 671 C C . VAL A 1 82 ? -23.092 -1.342 21.631 1.00 61.16 82 VAL A C 1
ATOM 673 O O . VAL A 1 82 ? -22.398 -1.203 20.621 1.00 61.16 82 VAL A O 1
ATOM 676 N N . ARG A 1 83 ? -23.910 -0.375 22.064 1.00 55.25 83 ARG A N 1
ATOM 677 C CA . ARG A 1 83 ? -23.970 0.960 21.459 1.00 55.25 83 ARG A CA 1
ATOM 678 C C . ARG A 1 83 ? -22.611 1.663 21.610 1.00 55.25 83 ARG A C 1
ATOM 680 O O . ARG A 1 83 ? -22.186 1.912 22.740 1.00 55.25 83 ARG A O 1
ATOM 687 N N . PRO A 1 84 ? -21.944 2.048 20.507 1.00 48.38 84 PRO A N 1
ATOM 688 C CA . PRO A 1 84 ? -20.700 2.799 20.583 1.00 48.38 84 PRO A CA 1
ATOM 689 C C .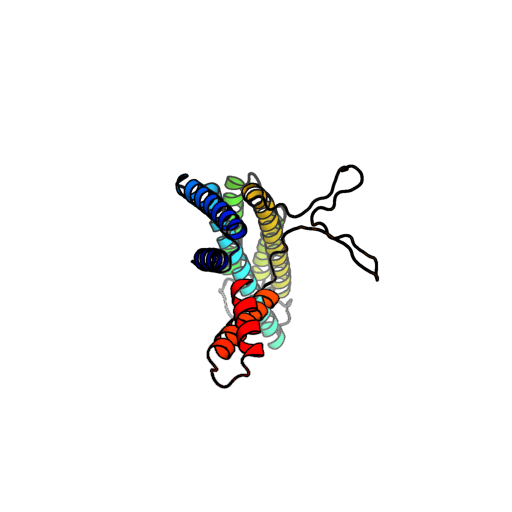 PRO A 1 84 ? -20.993 4.211 21.104 1.00 48.38 84 PRO A C 1
ATOM 691 O O . PRO A 1 84 ? -21.606 5.013 20.402 1.00 48.38 84 PRO A O 1
ATOM 694 N N . GLY A 1 85 ? -20.571 4.504 22.338 1.00 50.38 85 GLY A N 1
ATOM 695 C CA . GLY A 1 85 ? -20.700 5.835 22.947 1.00 50.38 85 GLY A CA 1
ATOM 696 C C . GLY A 1 85 ? -21.235 5.876 24.378 1.00 50.38 85 GLY A C 1
ATOM 697 O O . GLY A 1 85 ? -21.277 6.959 24.952 1.00 50.38 85 GLY A O 1
ATOM 698 N N . ARG A 1 86 ? -21.616 4.742 24.981 1.00 46.31 86 ARG A N 1
ATOM 699 C CA . ARG A 1 86 ? -21.925 4.687 26.418 1.00 46.31 86 ARG A CA 1
ATOM 700 C C . ARG A 1 86 ? -20.706 4.121 27.158 1.00 46.31 86 ARG A C 1
ATOM 702 O O . ARG A 1 86 ? -20.291 3.020 26.803 1.00 46.31 86 ARG A O 1
ATOM 709 N N . PRO A 1 87 ? -20.113 4.833 28.137 1.00 42.28 87 PRO A N 1
ATOM 710 C CA . PRO A 1 87 ? -19.190 4.205 29.071 1.00 42.28 87 PRO A CA 1
ATOM 711 C C . PRO A 1 87 ? -19.934 3.032 29.704 1.00 42.28 87 PRO A C 1
ATOM 713 O O . PRO A 1 87 ? -21.052 3.205 30.195 1.00 42.28 87 PRO A O 1
ATOM 716 N N . GLU A 1 88 ? -19.359 1.839 29.622 1.00 45.03 88 GLU A N 1
ATOM 717 C CA . GLU A 1 88 ? -19.870 0.655 30.298 1.00 45.03 88 GLU A CA 1
ATOM 718 C C . GLU A 1 88 ? -19.734 0.893 31.807 1.00 45.03 88 GLU A C 1
ATOM 720 O O . GLU A 1 88 ? -18.730 0.576 32.434 1.00 45.03 88 GLU A O 1
ATOM 725 N N . GLN A 1 89 ? -20.734 1.539 32.404 1.00 40.75 89 GLN A N 1
ATOM 726 C CA . GLN A 1 89 ? -20.885 1.612 33.851 1.00 40.75 89 GLN A CA 1
ATOM 727 C C . GLN A 1 89 ? -21.588 0.324 34.299 1.00 40.75 89 GLN A C 1
ATOM 729 O O . GLN A 1 89 ? -22.730 0.326 34.746 1.00 40.75 89 GLN A O 1
ATOM 734 N N . GLY A 1 90 ? -20.904 -0.799 34.076 1.00 39.09 90 GLY A N 1
ATOM 735 C CA . GLY A 1 90 ? -21.243 -2.127 34.570 1.00 39.09 90 GLY A CA 1
ATOM 736 C C . GLY A 1 90 ? -20.165 -2.545 35.561 1.00 39.09 90 GLY A C 1
ATOM 737 O O . GLY A 1 90 ? -18.990 -2.604 35.219 1.00 39.09 90 GLY A O 1
ATOM 738 N N . LYS A 1 91 ? -20.567 -2.734 36.817 1.00 41.38 91 LYS A N 1
ATOM 739 C CA . LYS A 1 91 ? -19.732 -3.133 37.956 1.00 41.38 91 LYS A CA 1
ATOM 740 C C . LYS A 1 91 ? -18.796 -4.306 37.624 1.00 41.38 91 LYS A C 1
ATOM 742 O O . LYS A 1 91 ? -19.273 -5.360 37.227 1.00 41.38 91 LYS A O 1
ATOM 747 N N . GLY A 1 92 ? -17.519 -4.130 37.973 1.00 35.34 92 GLY A N 1
ATOM 748 C CA . GLY A 1 92 ? -16.565 -5.210 38.239 1.00 35.34 92 GLY A CA 1
ATOM 749 C C . GLY A 1 92 ? -15.703 -5.616 37.047 1.00 35.34 92 GLY A C 1
ATOM 750 O O . GLY A 1 92 ? -16.017 -6.576 36.369 1.00 35.34 92 GLY A O 1
ATOM 751 N N . ASP A 1 93 ? -14.592 -4.921 36.809 1.00 33.97 93 ASP A N 1
ATOM 752 C CA . ASP A 1 93 ? -13.294 -5.405 37.287 1.00 33.97 93 ASP A CA 1
ATOM 753 C C . ASP A 1 93 ? -12.233 -4.310 37.123 1.00 33.97 93 ASP A C 1
ATOM 755 O O . ASP A 1 93 ? -12.217 -3.540 36.158 1.00 33.97 93 ASP A O 1
ATOM 759 N N . LYS A 1 94 ? -11.357 -4.200 38.113 1.00 37.22 94 LYS A N 1
ATOM 760 C CA . LYS A 1 94 ? -10.219 -3.288 38.071 1.00 37.22 94 LYS A CA 1
ATOM 761 C C . LYS A 1 94 ? -9.168 -3.908 37.154 1.00 37.22 94 LYS A C 1
ATOM 763 O O . LYS A 1 94 ? -8.670 -4.987 37.430 1.00 37.22 94 LYS A O 1
ATOM 768 N N . GLY A 1 95 ? -8.729 -3.158 36.147 1.00 33.12 95 GLY A N 1
ATOM 769 C CA . GLY A 1 95 ? -7.382 -3.339 35.606 1.00 33.12 95 GLY A CA 1
ATOM 770 C C . GLY A 1 95 ? -7.239 -4.332 34.457 1.00 33.12 95 GLY A C 1
ATOM 771 O O . GLY A 1 95 ? -6.440 -5.253 34.529 1.00 33.12 95 GLY A O 1
ATOM 772 N N . ALA A 1 96 ? -7.863 -4.045 33.321 1.00 37.00 96 ALA A N 1
ATOM 773 C CA . ALA A 1 96 ? -7.262 -4.408 32.045 1.00 37.00 96 ALA A CA 1
ATOM 774 C C . ALA A 1 96 ? -7.231 -3.161 31.169 1.00 37.00 96 ALA A C 1
ATOM 776 O O . ALA A 1 96 ? -8.139 -2.875 30.395 1.00 37.00 96 ALA A O 1
ATOM 777 N N . LYS A 1 97 ? -6.132 -2.413 31.273 1.00 45.91 97 LYS A N 1
ATOM 778 C CA . LYS A 1 97 ? -5.651 -1.502 30.227 1.00 45.91 97 LYS A CA 1
ATOM 779 C C . LYS A 1 97 ? -5.190 -2.368 29.037 1.00 45.91 97 LYS A C 1
ATOM 781 O O . LYS A 1 97 ? -4.035 -2.313 28.640 1.00 45.91 97 LYS A O 1
ATOM 786 N N . GLY A 1 98 ? -6.054 -3.276 28.582 1.00 45.12 98 GLY A N 1
ATOM 787 C CA . GLY A 1 98 ? -5.791 -4.184 27.484 1.00 45.12 98 GLY A CA 1
ATOM 788 C C . GLY A 1 98 ? -5.823 -3.349 26.224 1.00 45.12 98 GLY A C 1
ATOM 789 O O . GLY A 1 98 ? -6.831 -2.695 25.960 1.00 45.12 98 GLY A O 1
ATOM 790 N N . GLU A 1 99 ? -4.703 -3.307 25.507 1.00 53.75 99 GLU A N 1
ATOM 791 C CA . GLU A 1 99 ? -4.657 -2.769 24.151 1.00 53.75 99 GLU A CA 1
ATOM 792 C C . GLU A 1 99 ? -5.889 -3.272 23.399 1.00 53.75 99 GLU A C 1
ATOM 794 O O . GLU A 1 99 ? -6.156 -4.479 23.379 1.00 53.75 99 GLU A O 1
ATOM 799 N N . GLU A 1 100 ? -6.680 -2.354 22.836 1.00 65.81 100 GLU A N 1
ATOM 800 C CA . GLU A 1 100 ? -7.812 -2.785 22.022 1.00 65.81 100 GLU A CA 1
ATOM 801 C C . GLU A 1 100 ? -7.249 -3.692 20.918 1.00 65.81 100 GLU A C 1
ATOM 803 O O . GLU A 1 100 ? -6.247 -3.329 20.286 1.00 65.81 100 GLU A O 1
ATOM 808 N N . PRO A 1 101 ? -7.840 -4.879 20.684 1.00 72.31 101 PRO A N 1
ATOM 809 C CA . PRO A 1 101 ? -7.335 -5.799 19.676 1.00 72.31 101 PRO A CA 1
ATOM 810 C C . PRO A 1 101 ? -7.164 -5.051 18.345 1.00 72.31 101 PRO A C 1
ATOM 812 O O . PRO A 1 101 ? -8.114 -4.426 17.870 1.00 72.31 101 PRO A O 1
ATOM 815 N N . GLY A 1 102 ? -5.978 -5.094 17.728 1.00 84.62 102 GLY A N 1
ATOM 816 C CA . GLY A 1 102 ? -5.652 -4.331 16.512 1.00 84.62 102 GLY A CA 1
ATOM 817 C C . GLY A 1 102 ? -4.854 -3.037 16.723 1.00 84.62 102 GLY A C 1
ATOM 818 O O . GLY A 1 102 ? -4.298 -2.510 15.758 1.00 84.62 102 GLY A O 1
ATOM 819 N N . GLU A 1 103 ? -4.783 -2.486 17.940 1.00 92.94 103 GLU A N 1
ATOM 820 C CA . GLU A 1 103 ? -4.021 -1.257 18.218 1.00 92.94 103 GLU A CA 1
ATOM 821 C C . GLU A 1 103 ? -2.508 -1.480 18.040 1.00 92.94 103 GLU A C 1
ATOM 823 O O . GLU A 1 103 ? -1.819 -0.656 17.423 1.00 92.94 103 GLU A O 1
ATOM 828 N N . GLY A 1 104 ? -1.999 -2.614 18.534 1.00 93.50 104 GLY A N 1
ATOM 829 C CA . GLY A 1 104 ? -0.599 -3.022 18.399 1.00 93.50 104 GLY A CA 1
ATOM 830 C C . GLY A 1 104 ? -0.201 -3.260 16.941 1.00 93.50 104 GLY A C 1
ATOM 831 O O . GLY A 1 104 ? 0.820 -2.745 16.476 1.00 93.50 104 GLY A O 1
ATOM 832 N N . GLU A 1 105 ? -1.046 -3.951 16.178 1.00 95.00 105 GLU A N 1
ATOM 833 C CA . GLU A 1 105 ? -0.835 -4.176 14.750 1.00 95.00 105 GLU A CA 1
ATOM 834 C C . GLU A 1 105 ? -0.839 -2.855 13.975 1.00 95.00 105 GLU A C 1
ATOM 836 O O . GLU A 1 105 ? 0.061 -2.601 13.170 1.00 95.00 105 GLU A O 1
ATOM 841 N N . GLN A 1 106 ? -1.783 -1.954 14.263 1.00 96.81 106 GLN A N 1
ATOM 842 C CA . GLN A 1 106 ? -1.830 -0.642 13.619 1.00 96.81 106 GLN A CA 1
ATOM 843 C C . GLN A 1 106 ? -0.589 0.211 13.950 1.00 96.81 106 GLN A C 1
ATOM 845 O O . GLN A 1 106 ? -0.059 0.896 13.066 1.00 96.81 106 GLN A O 1
ATOM 850 N N . ARG A 1 107 ? -0.073 0.144 15.188 1.00 96.94 107 ARG A N 1
ATOM 851 C CA . ARG A 1 107 ? 1.213 0.758 15.575 1.00 96.94 107 ARG A CA 1
ATOM 852 C C . ARG A 1 107 ? 2.373 0.211 14.752 1.00 96.94 107 ARG A C 1
ATOM 854 O O . ARG A 1 107 ? 3.183 0.990 14.246 1.00 96.94 107 ARG A O 1
ATOM 861 N N . GLN A 1 108 ? 2.441 -1.108 14.598 1.00 97.25 108 GLN A N 1
ATOM 862 C CA . GLN A 1 108 ? 3.491 -1.762 13.824 1.00 97.25 108 GLN A CA 1
ATOM 863 C C . GLN A 1 108 ? 3.442 -1.342 12.350 1.00 97.25 108 GLN A C 1
ATOM 865 O O . GLN A 1 108 ? 4.479 -1.026 11.763 1.00 97.25 108 GLN A O 1
ATOM 870 N N . LEU A 1 109 ? 2.246 -1.275 11.756 1.00 97.88 109 LEU A N 1
ATOM 871 C CA . LEU A 1 109 ? 2.059 -0.812 10.378 1.00 97.88 109 LEU A CA 1
ATOM 872 C C . LEU A 1 109 ? 2.532 0.630 10.196 1.00 97.88 109 LEU A C 1
ATOM 874 O O . LEU A 1 109 ? 3.287 0.909 9.265 1.00 97.88 109 LEU A O 1
ATOM 878 N N . ARG A 1 110 ? 2.176 1.527 11.121 1.00 97.94 110 ARG A N 1
ATOM 879 C CA . ARG A 1 110 ? 2.659 2.914 11.101 1.00 97.94 110 ARG A CA 1
ATOM 880 C C . ARG A 1 110 ? 4.184 2.993 11.215 1.00 97.94 110 ARG A C 1
ATOM 882 O O . ARG A 1 110 ? 4.809 3.762 10.490 1.00 97.94 110 ARG A O 1
ATOM 889 N N . GLY A 1 111 ? 4.7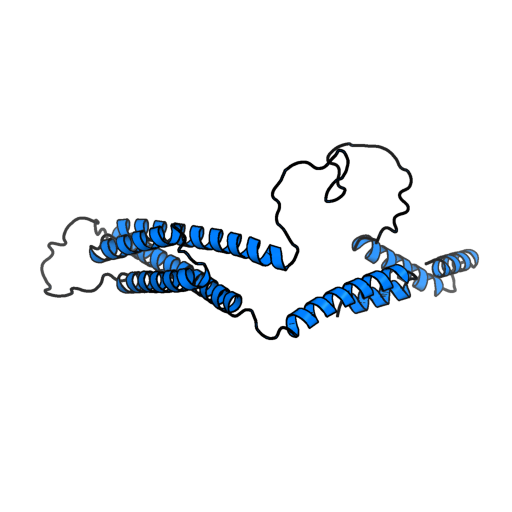92 2.187 12.085 1.00 98.00 111 GLY A N 1
ATOM 890 C CA . GLY A 1 111 ? 6.251 2.110 12.217 1.00 98.00 111 GLY A CA 1
ATOM 891 C C . GLY A 1 111 ? 6.937 1.627 10.934 1.00 98.00 111 GLY A C 1
ATOM 892 O O . GLY A 1 111 ? 7.933 2.208 10.505 1.00 98.00 111 GLY A O 1
ATOM 893 N N . ASN A 1 112 ? 6.374 0.610 10.279 1.00 97.81 112 ASN A N 1
ATOM 894 C CA . ASN A 1 112 ? 6.874 0.100 9.001 1.00 97.81 112 ASN A CA 1
ATOM 895 C C . ASN A 1 112 ? 6.742 1.137 7.878 1.00 97.81 112 ASN A C 1
ATOM 897 O O . ASN A 1 112 ? 7.668 1.288 7.083 1.00 97.81 112 ASN A O 1
ATOM 901 N N . LEU A 1 113 ? 5.638 1.893 7.843 1.00 97.56 113 LEU A N 1
ATOM 902 C CA . LEU A 1 113 ? 5.483 3.018 6.921 1.00 97.56 113 LEU A CA 1
ATOM 903 C C . LEU A 1 113 ? 6.567 4.081 7.147 1.00 97.56 113 LEU A C 1
ATOM 905 O O . LEU A 1 113 ? 7.158 4.552 6.181 1.00 97.56 113 LEU A O 1
ATOM 909 N N . GLY A 1 114 ? 6.875 4.413 8.404 1.00 97.50 114 GLY A N 1
ATOM 910 C CA . GLY A 1 114 ? 7.948 5.354 8.738 1.00 97.50 114 GLY A CA 1
ATOM 911 C C . GLY A 1 114 ? 9.318 4.904 8.218 1.00 97.50 114 GLY A C 1
ATOM 912 O O . GLY A 1 114 ? 10.018 5.682 7.578 1.00 97.50 114 GLY A O 1
ATOM 913 N N . LYS A 1 115 ? 9.672 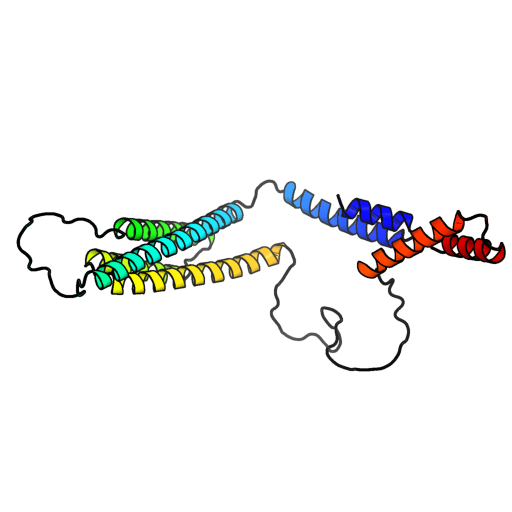3.625 8.403 1.00 96.75 115 LYS A N 1
ATOM 914 C CA . LYS A 1 115 ? 10.916 3.046 7.854 1.00 96.75 115 LYS A CA 1
ATOM 915 C C . LYS A 1 115 ? 10.953 3.108 6.325 1.00 96.75 115 LYS A C 1
ATOM 917 O O . LYS A 1 115 ? 11.983 3.439 5.746 1.00 96.75 115 LYS A O 1
ATOM 922 N N . LEU A 1 116 ? 9.821 2.829 5.680 1.00 95.62 116 LEU A N 1
ATOM 923 C CA . LEU A 1 116 ? 9.690 2.907 4.227 1.00 95.62 116 LEU A CA 1
ATOM 924 C C . LEU A 1 116 ? 9.865 4.342 3.720 1.00 95.62 116 LEU A C 1
ATOM 926 O O . LEU A 1 116 ? 10.545 4.557 2.721 1.00 95.62 116 LEU A O 1
ATOM 930 N N . MET A 1 117 ? 9.285 5.321 4.417 1.00 96.06 117 MET A N 1
ATOM 931 C CA . MET A 1 117 ? 9.446 6.742 4.104 1.00 96.06 117 MET A CA 1
ATOM 932 C C . MET A 1 117 ? 10.911 7.179 4.198 1.00 96.06 117 MET A C 1
ATOM 934 O O . MET A 1 117 ? 11.376 7.855 3.288 1.00 96.06 117 MET A O 1
ATOM 938 N N . LEU A 1 118 ? 11.642 6.744 5.229 1.00 95.06 118 LEU A N 1
ATOM 939 C CA . LEU A 1 118 ? 13.074 7.035 5.376 1.00 95.06 118 LEU A CA 1
ATOM 940 C C . LEU A 1 118 ? 13.907 6.431 4.238 1.00 95.06 118 LEU A C 1
ATOM 942 O O . LEU A 1 118 ? 14.654 7.148 3.580 1.00 95.06 118 LEU A O 1
ATOM 946 N N . GLY A 1 119 ? 13.730 5.138 3.942 1.00 91.88 119 GLY A N 1
ATOM 947 C CA . GLY A 1 119 ? 14.472 4.493 2.848 1.00 91.88 119 GLY A CA 1
ATOM 948 C C . GLY A 1 119 ? 14.136 5.083 1.475 1.00 91.88 119 GLY A C 1
ATOM 949 O O . GLY A 1 119 ? 14.962 5.128 0.567 1.00 91.88 119 GLY A O 1
ATOM 950 N N . MET A 1 120 ? 12.913 5.576 1.311 1.00 91.19 120 MET A N 1
ATOM 951 C CA . MET A 1 120 ? 12.502 6.266 0.100 1.00 91.19 120 MET A CA 1
ATOM 952 C C . MET A 1 120 ? 13.116 7.659 -0.030 1.00 91.19 120 MET A C 1
ATOM 954 O O . MET A 1 120 ? 13.484 8.036 -1.140 1.00 91.19 120 MET A O 1
ATOM 958 N N . ASP A 1 121 ? 13.221 8.411 1.063 1.00 92.12 121 ASP A N 1
ATOM 959 C CA . ASP A 1 121 ? 13.901 9.705 1.071 1.00 92.12 121 ASP A CA 1
ATOM 960 C C . ASP A 1 121 ? 15.371 9.548 0.655 1.00 92.12 121 ASP A C 1
ATOM 962 O O . ASP A 1 121 ? 15.831 10.236 -0.253 1.00 92.12 121 ASP A O 1
ATOM 966 N N . GLU A 1 122 ? 16.048 8.529 1.192 1.00 89.06 122 GLU A N 1
ATOM 967 C CA . GLU A 1 122 ? 17.431 8.174 0.849 1.00 89.06 122 GLU A CA 1
ATOM 968 C C . GLU A 1 122 ? 17.614 7.854 -0.650 1.00 89.06 122 GLU A C 1
ATOM 970 O O . GLU A 1 122 ? 18.579 8.283 -1.281 1.00 89.06 122 GLU A O 1
ATOM 975 N N . ILE A 1 123 ? 16.685 7.103 -1.252 1.00 84.50 123 ILE A N 1
ATOM 976 C CA . ILE A 1 123 ? 16.830 6.598 -2.631 1.00 84.50 123 ILE A CA 1
ATOM 977 C C . ILE A 1 123 ? 16.275 7.565 -3.679 1.00 84.50 123 ILE A C 1
ATOM 979 O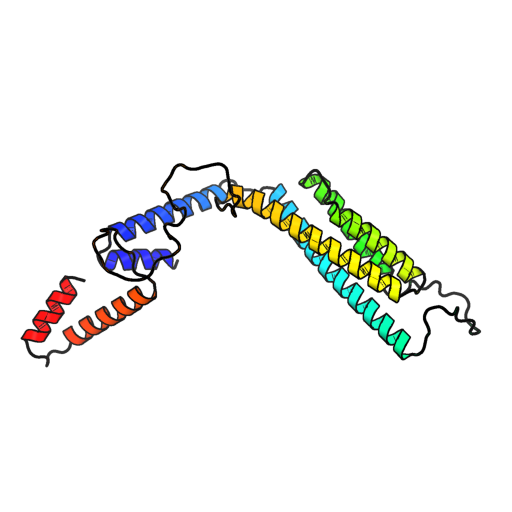 O . ILE A 1 123 ? 16.774 7.626 -4.808 1.00 84.50 123 ILE A O 1
ATOM 983 N N . MET A 1 124 ? 15.196 8.274 -3.348 1.00 82.94 124 MET A N 1
ATOM 984 C CA . MET A 1 124 ? 14.444 9.109 -4.287 1.00 82.94 124 MET A CA 1
ATOM 985 C C . MET A 1 124 ? 14.547 10.607 -3.999 1.00 82.94 124 MET A C 1
ATOM 987 O O . MET A 1 124 ? 14.008 11.384 -4.790 1.00 82.94 124 MET A O 1
ATOM 991 N N . GLY A 1 125 ? 15.233 11.013 -2.927 1.00 87.31 125 GLY A N 1
ATOM 992 C CA . GLY A 1 125 ? 15.421 12.417 -2.556 1.00 87.31 125 GLY A CA 1
ATOM 993 C C . GLY A 1 125 ? 14.119 13.113 -2.163 1.00 87.31 125 GLY A C 1
ATOM 994 O O . GLY A 1 125 ? 13.954 14.305 -2.417 1.00 87.31 125 GLY A O 1
ATOM 995 N N . GLY A 1 126 ? 13.146 12.358 -1.651 1.00 89.56 126 GLY A N 1
ATOM 996 C CA . GLY A 1 126 ? 11.898 12.932 -1.175 1.00 89.56 126 GLY A CA 1
ATOM 997 C C . GLY A 1 126 ? 10.792 11.920 -0.915 1.00 89.56 126 GLY A C 1
ATOM 998 O O . GLY A 1 126 ? 10.635 10.912 -1.611 1.00 89.56 126 GLY A O 1
ATOM 999 N N . ILE A 1 127 ? 9.944 12.262 0.053 1.00 90.69 127 ILE A N 1
ATOM 1000 C CA . ILE A 1 127 ? 8.778 11.475 0.450 1.00 90.69 127 ILE A CA 1
ATOM 1001 C C . ILE A 1 127 ? 7.525 11.981 -0.291 1.00 90.69 127 ILE A C 1
ATOM 1003 O O . ILE A 1 127 ? 7.134 13.142 -0.142 1.00 90.69 127 ILE A O 1
ATOM 1007 N N . PRO A 1 128 ? 6.825 11.133 -1.067 1.00 89.44 128 PRO A N 1
ATOM 1008 C CA . PRO A 1 128 ? 5.529 11.474 -1.638 1.00 89.44 128 PRO A CA 1
ATOM 1009 C C . PRO A 1 128 ? 4.515 11.905 -0.571 1.00 89.44 128 PRO A C 1
ATOM 1011 O O . PRO A 1 128 ? 4.319 11.225 0.437 1.00 89.44 128 PRO A O 1
ATOM 1014 N N . LYS A 1 129 ? 3.802 13.008 -0.842 1.00 93.94 129 LYS A N 1
ATOM 1015 C CA . LYS A 1 129 ? 2.801 13.603 0.068 1.00 93.94 129 LYS A CA 1
ATOM 1016 C C . LYS A 1 129 ? 1.753 12.596 0.560 1.00 93.94 129 LYS A C 1
ATOM 1018 O O . LYS A 1 129 ? 1.325 12.677 1.709 1.00 93.94 129 LYS A O 1
ATOM 1023 N N . SER A 1 130 ? 1.384 11.637 -0.289 1.00 96.12 130 SER A N 1
ATOM 1024 C CA . SER A 1 130 ? 0.438 10.568 0.034 1.00 96.12 130 SER A CA 1
ATOM 1025 C C . SER A 1 130 ? 0.908 9.710 1.209 1.00 96.12 130 SER A C 1
ATOM 1027 O O . SER A 1 130 ? 0.106 9.376 2.068 1.00 96.12 130 SER A O 1
ATOM 1029 N N . PHE A 1 131 ? 2.202 9.411 1.341 1.00 96.56 131 PHE A N 1
ATOM 1030 C CA . PHE A 1 131 ? 2.685 8.620 2.478 1.00 96.56 131 PHE A CA 1
ATOM 1031 C C . PHE A 1 131 ? 2.647 9.397 3.793 1.00 96.56 131 PHE A C 1
ATOM 1033 O O . PHE A 1 131 ? 2.292 8.827 4.820 1.00 96.56 131 PHE A O 1
ATOM 1040 N N . GLY A 1 132 ? 2.892 10.710 3.760 1.00 96.38 132 GLY A N 1
ATOM 1041 C CA . GLY A 1 132 ? 2.668 11.566 4.928 1.00 96.38 132 GLY A CA 1
ATOM 1042 C C . GLY A 1 132 ? 1.189 11.641 5.333 1.00 96.38 132 GLY A C 1
ATOM 1043 O O . GLY A 1 132 ? 0.871 11.686 6.517 1.00 96.38 132 GLY A O 1
ATOM 1044 N N . GLN A 1 133 ? 0.265 11.630 4.368 1.00 97.81 133 GLN A N 1
ATOM 1045 C CA . GLN A 1 133 ? -1.174 11.559 4.653 1.00 97.81 133 GLN A CA 1
ATOM 1046 C C . GLN A 1 133 ? -1.582 10.186 5.205 1.00 97.81 133 GLN A C 1
ATOM 1048 O O . GLN A 1 133 ? -2.353 10.120 6.162 1.00 97.81 133 GLN A O 1
ATOM 1053 N N . ALA A 1 134 ? -1.028 9.104 4.650 1.00 98.19 134 ALA A N 1
ATOM 1054 C CA . ALA A 1 134 ? -1.235 7.749 5.147 1.00 98.19 134 ALA A CA 1
ATOM 1055 C C . ALA A 1 134 ? -0.766 7.616 6.602 1.00 98.19 134 ALA A C 1
ATOM 1057 O O . ALA A 1 134 ? -1.504 7.094 7.429 1.00 98.19 134 ALA A O 1
ATOM 1058 N N . GLU A 1 135 ? 0.414 8.143 6.936 1.00 97.94 135 GLU A N 1
ATOM 1059 C CA . GLU A 1 135 ? 0.968 8.121 8.294 1.00 97.94 135 GLU A CA 1
ATOM 1060 C C . GLU A 1 135 ? 0.051 8.825 9.303 1.00 97.94 135 GLU A C 1
ATOM 1062 O O . GLU A 1 135 ? -0.264 8.247 10.348 1.00 97.94 135 GLU A O 1
ATOM 1067 N N . ARG A 1 136 ? -0.452 10.020 8.962 1.00 98.31 136 ARG A N 1
ATOM 1068 C CA . ARG A 1 136 ? -1.401 10.751 9.814 1.00 98.31 136 ARG A CA 1
ATOM 1069 C C . ARG A 1 136 ? -2.701 9.977 10.005 1.00 98.31 136 ARG A C 1
ATOM 1071 O O . ARG A 1 136 ? -3.154 9.819 11.134 1.00 98.31 136 ARG A O 1
ATOM 1078 N N . ALA A 1 137 ? -3.253 9.414 8.932 1.00 98.56 137 ALA A N 1
ATOM 1079 C CA . ALA A 1 137 ? -4.455 8.591 9.013 1.00 98.56 137 ALA A CA 1
ATOM 1080 C C . ALA A 1 137 ? -4.234 7.312 9.849 1.00 98.56 137 ALA A C 1
ATOM 1082 O O . ALA A 1 137 ? -5.112 6.914 10.612 1.00 98.56 137 ALA A O 1
ATOM 1083 N N . MET A 1 138 ? -3.050 6.693 9.781 1.00 98.44 138 MET A N 1
ATOM 1084 C CA . MET A 1 138 ? -2.696 5.569 10.656 1.00 98.44 138 MET A CA 1
ATOM 1085 C C . MET A 1 138 ? -2.591 5.996 12.124 1.00 98.44 138 MET A C 1
ATOM 1087 O O . MET A 1 138 ? -2.996 5.237 13.001 1.00 98.44 138 MET A O 1
ATOM 1091 N N . LYS A 1 139 ? -2.078 7.198 12.414 1.00 98.06 139 LYS A N 1
ATOM 1092 C CA . LYS A 1 139 ? -2.059 7.761 13.773 1.00 98.06 139 LYS A CA 1
ATOM 1093 C C . LYS A 1 139 ? -3.478 7.983 14.305 1.00 98.06 139 LYS A C 1
ATOM 1095 O O . LYS A 1 139 ? -3.764 7.607 15.440 1.00 98.06 139 LYS A O 1
ATOM 1100 N N . ASP A 1 140 ? -4.374 8.515 13.477 1.00 97.81 140 ASP A N 1
ATOM 1101 C CA . ASP A 1 140 ? -5.790 8.677 13.827 1.00 97.81 140 ASP A CA 1
ATOM 1102 C C . ASP A 1 140 ? -6.462 7.329 14.109 1.00 97.81 140 ASP A C 1
ATOM 1104 O O . ASP A 1 140 ? -7.238 7.211 15.058 1.00 97.81 140 ASP A O 1
ATOM 1108 N N . ALA A 1 141 ? -6.132 6.297 13.325 1.00 97.38 141 ALA A N 1
ATOM 1109 C CA . ALA A 1 141 ? -6.620 4.941 13.548 1.00 97.38 141 ALA A CA 1
ATOM 1110 C C . ALA A 1 141 ? -6.159 4.384 14.901 1.00 97.38 141 ALA A C 1
ATOM 1112 O O . ALA A 1 141 ? -6.983 3.850 15.635 1.00 97.38 141 ALA A O 1
ATOM 1113 N N . ILE A 1 142 ? -4.882 4.561 15.267 1.00 96.38 142 ILE A N 1
ATOM 1114 C CA . ILE A 1 142 ? -4.352 4.143 16.579 1.00 96.38 142 ILE A CA 1
ATOM 1115 C C . ILE A 1 142 ? -5.118 4.835 17.707 1.00 96.38 142 ILE A C 1
ATOM 1117 O O . ILE A 1 142 ? -5.559 4.173 18.640 1.00 96.38 142 ILE A O 1
ATOM 1121 N N . ASN A 1 143 ? -5.322 6.152 17.609 1.00 95.56 143 ASN A N 1
ATOM 1122 C CA . ASN A 1 143 ? -6.065 6.904 18.622 1.00 95.56 143 ASN A CA 1
ATOM 1123 C C . ASN A 1 143 ? -7.515 6.414 18.741 1.00 95.56 143 ASN A C 1
ATOM 1125 O O . ASN A 1 143 ? -8.023 6.247 19.845 1.00 95.56 143 ASN A O 1
ATOM 1129 N N . ALA A 1 144 ? -8.175 6.150 17.612 1.00 94.81 144 ALA A N 1
ATOM 1130 C CA . ALA A 1 144 ? -9.545 5.656 17.598 1.00 94.81 144 ALA A CA 1
ATOM 1131 C C . ALA A 1 144 ? -9.670 4.239 18.179 1.00 94.81 144 ALA A C 1
ATOM 1133 O O . ALA A 1 144 ? -10.603 3.995 18.943 1.00 94.81 144 ALA A O 1
ATOM 1134 N N . LEU A 1 145 ? -8.733 3.340 17.858 1.00 93.25 145 LEU A N 1
ATOM 1135 C CA . LEU A 1 145 ? -8.653 1.994 18.435 1.00 93.25 145 LEU A CA 1
ATOM 1136 C C . LEU A 1 145 ? -8.420 2.071 19.945 1.00 93.25 145 LEU A C 1
ATOM 1138 O O . LEU A 1 145 ? -9.187 1.495 20.703 1.00 93.25 145 LEU A O 1
ATOM 1142 N N . ARG A 1 146 ? -7.461 2.891 20.390 1.00 91.94 146 ARG A N 1
ATOM 1143 C CA . ARG A 1 146 ? -7.175 3.122 21.814 1.00 91.94 146 ARG A CA 1
ATOM 1144 C C . ARG A 1 146 ? -8.388 3.636 22.597 1.00 91.94 146 ARG A C 1
ATOM 1146 O O . ARG A 1 146 ? -8.535 3.343 23.778 1.00 91.94 146 ARG A O 1
ATOM 1153 N N . SER A 1 147 ? -9.248 4.431 21.961 1.00 90.06 147 SER A N 1
ATOM 1154 C CA . SER A 1 147 ? -10.495 4.932 22.556 1.00 90.06 147 SER A CA 1
ATOM 1155 C C . SER A 1 147 ? -11.694 3.987 22.381 1.00 90.06 147 SER A C 1
ATOM 1157 O O . SER A 1 147 ? -12.822 4.392 22.656 1.00 90.06 147 SER A O 1
ATOM 1159 N N . GLY A 1 148 ? -11.497 2.774 21.855 1.00 89.00 148 GLY A N 1
ATOM 1160 C CA . GLY A 1 148 ? -12.563 1.806 21.571 1.00 89.00 148 GLY A CA 1
ATOM 1161 C C . GLY A 1 148 ? -13.539 2.226 20.465 1.00 89.00 148 GLY A C 1
ATOM 1162 O O . GLY A 1 148 ? -14.575 1.591 20.243 1.00 89.00 148 GLY A O 1
ATOM 1163 N N . ASN A 1 149 ? -13.234 3.298 19.729 1.00 91.06 149 ASN A N 1
ATOM 1164 C CA . ASN A 1 149 ? -14.088 3.820 18.672 1.00 91.06 149 ASN A CA 1
ATOM 1165 C C . ASN A 1 149 ? -13.798 3.116 17.341 1.00 91.06 149 ASN A C 1
ATOM 1167 O O . ASN A 1 149 ? -13.190 3.673 16.424 1.00 91.06 149 ASN A O 1
ATOM 1171 N N . THR A 1 150 ? -14.286 1.881 17.225 1.00 90.19 150 THR A N 1
ATOM 1172 C CA . THR A 1 150 ? -14.097 1.030 16.039 1.00 90.19 150 THR A CA 1
ATOM 1173 C C . THR A 1 150 ? -14.616 1.673 14.751 1.00 90.19 150 THR A C 1
ATOM 1175 O O . THR A 1 150 ? -13.989 1.528 13.707 1.00 90.19 150 THR A O 1
ATOM 1178 N N . ARG A 1 151 ? -15.696 2.467 14.804 1.00 92.44 151 ARG A N 1
ATOM 1179 C CA . ARG A 1 151 ? -16.209 3.203 13.633 1.00 92.44 151 ARG A CA 1
ATOM 1180 C C . ARG A 1 151 ? -15.201 4.230 13.114 1.00 92.44 151 ARG A C 1
ATOM 1182 O O . ARG A 1 151 ? -14.918 4.258 11.917 1.00 92.44 151 ARG A O 1
ATOM 1189 N N . LYS A 1 152 ? -14.659 5.076 14.000 1.00 95.25 152 LYS A N 1
ATOM 1190 C CA . LYS A 1 152 ? -13.627 6.059 13.629 1.00 95.25 152 LYS A CA 1
ATOM 1191 C C . LYS A 1 152 ? -12.339 5.366 13.184 1.00 95.25 152 LYS A C 1
ATOM 1193 O O . LYS A 1 152 ? -11.706 5.836 12.241 1.00 95.25 152 LYS A O 1
ATOM 1198 N N . ALA A 1 153 ? -11.992 4.238 13.806 1.00 96.06 153 ALA A N 1
ATOM 1199 C CA . ALA A 1 153 ? -10.834 3.440 13.422 1.00 96.06 153 ALA A CA 1
ATOM 1200 C C . ALA A 1 153 ? -10.954 2.925 11.982 1.00 96.06 153 ALA A C 1
ATOM 1202 O O . ALA A 1 153 ? -10.048 3.171 11.191 1.00 96.06 153 ALA A O 1
ATOM 1203 N N . VAL A 1 154 ? -12.091 2.324 11.606 1.00 96.31 154 VAL A N 1
ATOM 1204 C CA . VAL A 1 154 ? -12.362 1.882 10.224 1.00 96.31 154 VAL A CA 1
ATOM 1205 C C . VAL A 1 154 ? -12.198 3.042 9.242 1.00 96.31 154 VAL A C 1
ATOM 1207 O O . VAL A 1 154 ? -11.481 2.916 8.256 1.00 96.31 154 VAL A O 1
ATOM 1210 N N . GLN A 1 155 ? -12.799 4.203 9.519 1.00 97.44 155 GLN A N 1
ATOM 1211 C CA . GLN A 1 155 ? -12.693 5.369 8.633 1.00 97.44 155 GLN A CA 1
ATOM 1212 C C . GLN A 1 155 ? -11.243 5.842 8.451 1.00 97.44 155 GLN A C 1
ATOM 1214 O O . GLN A 1 155 ? -10.828 6.167 7.338 1.00 97.44 155 GLN A O 1
ATOM 1219 N N . ALA A 1 156 ? -10.470 5.887 9.535 1.00 98.12 156 ALA A N 1
ATOM 1220 C CA . ALA A 1 156 ? -9.070 6.288 9.500 1.00 98.12 156 ALA A CA 1
ATOM 1221 C C . ALA A 1 156 ? -8.189 5.256 8.769 1.00 98.12 156 ALA A C 1
ATOM 1223 O O . ALA A 1 156 ? -7.375 5.634 7.928 1.00 98.12 156 ALA A O 1
ATOM 1224 N N . GLN A 1 157 ? -8.406 3.960 9.011 1.00 97.88 157 GLN A N 1
ATOM 1225 C CA . GLN A 1 157 ? -7.724 2.867 8.311 1.00 97.88 157 GLN A CA 1
ATOM 1226 C C . GLN A 1 157 ? -8.038 2.864 6.804 1.00 97.88 157 GLN A C 1
ATOM 1228 O O . GLN A 1 157 ? -7.128 2.665 6.000 1.00 97.88 157 GLN A O 1
ATOM 1233 N N . THR A 1 158 ? -9.279 3.165 6.400 1.00 98.44 158 THR A N 1
ATOM 1234 C CA . THR A 1 158 ? -9.658 3.318 4.983 1.00 98.44 158 THR A CA 1
ATOM 1235 C C . THR A 1 158 ? -8.901 4.465 4.316 1.00 98.44 158 THR A C 1
ATOM 1237 O O . THR A 1 158 ? -8.316 4.265 3.252 1.00 98.44 158 THR A O 1
ATOM 1240 N N . ARG A 1 159 ? -8.838 5.645 4.956 1.00 98.38 159 ARG A N 1
ATOM 1241 C CA . ARG A 1 159 ? -8.054 6.785 4.441 1.00 98.38 159 ARG A CA 1
ATOM 1242 C C . ARG A 1 159 ? -6.569 6.445 4.329 1.00 98.38 159 ARG A C 1
ATOM 1244 O O . ARG A 1 159 ? -5.934 6.764 3.327 1.00 98.38 159 ARG A O 1
ATOM 1251 N N . ALA A 1 160 ? -6.012 5.767 5.334 1.00 98.31 160 ALA A N 1
ATOM 1252 C CA . ALA A 1 160 ? -4.623 5.326 5.299 1.00 98.31 160 ALA A CA 1
ATOM 1253 C C . ALA A 1 160 ? -4.362 4.416 4.092 1.00 98.31 160 ALA A C 1
ATOM 1255 O O . ALA A 1 160 ? -3.422 4.649 3.334 1.00 98.31 160 ALA A O 1
ATOM 1256 N N . LEU A 1 161 ? -5.222 3.419 3.878 1.00 98.25 161 LEU A N 1
ATOM 1257 C CA . LEU A 1 161 ? -5.116 2.486 2.763 1.00 98.25 161 LEU A CA 1
ATOM 1258 C C . LEU A 1 161 ? -5.231 3.177 1.396 1.00 98.25 161 LEU A C 1
ATOM 1260 O O . LEU A 1 161 ? -4.466 2.859 0.483 1.00 98.25 161 LEU A O 1
ATOM 1264 N N . GLU A 1 162 ? -6.155 4.125 1.249 1.00 98.06 162 GLU A N 1
ATOM 1265 C CA . GLU A 1 162 ? -6.307 4.916 0.028 1.00 98.06 162 GLU A CA 1
ATOM 1266 C C . GLU A 1 162 ? -5.015 5.675 -0.302 1.00 98.06 162 GLU A C 1
ATOM 1268 O O . GLU A 1 162 ? -4.484 5.560 -1.409 1.00 98.06 162 GLU A O 1
ATOM 1273 N N . HIS A 1 163 ? -4.449 6.377 0.678 1.00 98.31 163 HIS A N 1
ATOM 1274 C CA . HIS A 1 163 ? -3.205 7.115 0.507 1.00 98.31 163 HIS A CA 1
ATOM 1275 C C . HIS A 1 163 ? -1.996 6.208 0.224 1.00 98.31 163 HIS A C 1
ATOM 1277 O O . HIS A 1 163 ? -1.136 6.572 -0.583 1.00 98.31 163 HIS A O 1
ATOM 1283 N N . LEU A 1 164 ? -1.935 5.010 0.820 1.00 97.00 164 LEU A N 1
ATOM 1284 C CA . LEU A 1 164 ? -0.916 4.008 0.480 1.00 97.00 164 LEU A CA 1
ATOM 1285 C C . LEU A 1 164 ? -1.018 3.590 -0.992 1.00 97.00 164 LEU A C 1
ATOM 1287 O O . LEU A 1 164 ? -0.007 3.591 -1.694 1.00 97.00 164 LEU A O 1
ATOM 1291 N N . ARG A 1 165 ? -2.229 3.285 -1.478 1.00 96.88 165 ARG A N 1
ATOM 1292 C CA . ARG A 1 165 ? -2.475 2.898 -2.880 1.00 96.88 165 ARG A CA 1
ATOM 1293 C C . ARG A 1 165 ? -2.139 4.029 -3.848 1.00 96.88 165 ARG A C 1
ATOM 1295 O O . ARG A 1 165 ? -1.463 3.793 -4.846 1.00 96.88 165 ARG A O 1
ATOM 1302 N N . GLN A 1 166 ? -2.546 5.259 -3.532 1.00 95.94 166 GLN A N 1
ATOM 1303 C CA . GLN A 1 166 ? -2.198 6.444 -4.321 1.00 95.94 166 GLN A CA 1
ATOM 1304 C C . GLN A 1 166 ? -0.676 6.660 -4.376 1.00 95.94 166 GLN A C 1
ATOM 1306 O O . GLN A 1 166 ? -0.128 6.955 -5.439 1.00 95.94 166 GLN A O 1
ATOM 1311 N N . GLY A 1 167 ? 0.019 6.486 -3.247 1.00 93.25 167 GLY A N 1
ATOM 1312 C CA . GLY A 1 167 ? 1.478 6.574 -3.180 1.00 93.25 167 GLY A CA 1
ATOM 1313 C C . GLY A 1 167 ? 2.176 5.494 -3.998 1.00 93.25 167 GLY A C 1
ATOM 1314 O O . GLY A 1 167 ? 3.095 5.802 -4.755 1.00 93.25 167 GLY A O 1
ATOM 1315 N N . ALA A 1 168 ? 1.696 4.253 -3.901 1.00 92.81 168 ALA A N 1
ATOM 1316 C CA . ALA A 1 168 ? 2.185 3.128 -4.690 1.00 92.81 168 ALA A CA 1
ATOM 1317 C C . ALA A 1 168 ? 2.011 3.368 -6.197 1.00 92.81 168 ALA A C 1
ATOM 1319 O O . ALA A 1 168 ? 2.963 3.187 -6.952 1.00 92.81 168 ALA A O 1
ATOM 1320 N N . GLY A 1 169 ? 0.834 3.838 -6.629 1.00 91.31 169 GLY A N 1
ATOM 1321 C CA . GLY A 1 169 ? 0.549 4.146 -8.034 1.00 91.31 169 GLY A CA 1
ATOM 1322 C C . GLY A 1 169 ? 1.475 5.226 -8.593 1.00 91.31 169 GLY A C 1
ATOM 1323 O O . GLY A 1 169 ? 2.165 5.001 -9.585 1.00 91.31 169 GLY A O 1
ATOM 1324 N N . ARG A 1 170 ? 1.609 6.358 -7.889 1.00 90.50 170 ARG A N 1
ATOM 1325 C CA . ARG A 1 170 ? 2.528 7.437 -8.299 1.00 90.50 170 ARG A CA 1
ATOM 1326 C C . ARG A 1 170 ? 3.988 6.987 -8.323 1.00 90.50 170 ARG A C 1
ATOM 1328 O O . ARG A 1 170 ? 4.757 7.437 -9.174 1.00 90.50 170 ARG A O 1
ATOM 1335 N N . MET A 1 171 ? 4.389 6.122 -7.391 1.00 88.69 171 MET A N 1
ATOM 1336 C CA . MET A 1 171 ? 5.735 5.552 -7.377 1.00 88.69 171 MET A CA 1
ATOM 1337 C C . MET A 1 171 ? 5.955 4.637 -8.582 1.00 88.69 171 MET A C 1
ATOM 1339 O O . MET A 1 171 ? 6.977 4.762 -9.257 1.00 88.69 171 MET A O 1
ATOM 1343 N N . ALA A 1 172 ? 4.989 3.767 -8.878 1.00 88.56 172 ALA A N 1
ATOM 1344 C CA . ALA A 1 172 ? 5.028 2.886 -10.036 1.00 88.56 172 ALA A CA 1
ATOM 1345 C C . ALA A 1 172 ? 5.121 3.693 -11.336 1.00 88.56 172 ALA A C 1
ATOM 1347 O O . ALA A 1 172 ? 5.978 3.404 -12.162 1.00 88.56 172 ALA A O 1
ATOM 1348 N N . GLU A 1 173 ? 4.338 4.764 -11.480 1.00 88.88 173 GLU A N 1
ATOM 1349 C CA . GLU A 1 173 ? 4.410 5.669 -12.632 1.00 88.88 173 GLU A CA 1
ATOM 1350 C C . GLU A 1 173 ? 5.775 6.354 -12.758 1.00 88.88 173 GLU A C 1
ATOM 1352 O O . GLU A 1 173 ? 6.359 6.391 -13.842 1.00 88.88 173 GLU A O 1
ATOM 1357 N N . ARG A 1 174 ? 6.320 6.891 -11.660 1.00 85.06 174 ARG A N 1
ATOM 1358 C CA . ARG A 1 174 ? 7.635 7.553 -11.670 1.00 85.06 174 ARG A CA 1
ATOM 1359 C C . ARG A 1 174 ? 8.747 6.569 -12.031 1.00 85.06 174 ARG A C 1
ATOM 1361 O O . ARG A 1 174 ? 9.635 6.904 -12.814 1.00 85.06 174 ARG A O 1
ATOM 1368 N N . MET A 1 175 ? 8.687 5.355 -11.489 1.00 83.00 175 MET A N 1
ATOM 1369 C CA . MET A 1 175 ? 9.641 4.296 -11.794 1.00 83.00 175 MET A CA 1
ATOM 1370 C C . MET A 1 175 ? 9.499 3.822 -13.240 1.00 83.00 175 MET A C 1
ATOM 1372 O O . MET A 1 175 ? 10.508 3.686 -13.922 1.00 83.00 175 MET A O 1
ATOM 1376 N N . ALA A 1 176 ? 8.272 3.657 -13.734 1.00 83.25 176 ALA A N 1
ATOM 1377 C CA . ALA A 1 176 ? 7.995 3.307 -15.121 1.00 83.25 176 ALA A CA 1
ATOM 1378 C C . ALA A 1 176 ? 8.504 4.380 -16.090 1.00 83.25 176 ALA A C 1
ATOM 1380 O O . ALA A 1 176 ? 9.071 4.039 -17.118 1.00 83.25 176 ALA A O 1
ATOM 1381 N N . ARG A 1 177 ? 8.403 5.673 -15.754 1.00 84.31 177 ARG A N 1
ATOM 1382 C CA . ARG A 1 177 ? 9.008 6.751 -16.559 1.00 84.31 177 ARG A CA 1
ATOM 1383 C C . ARG A 1 177 ? 10.537 6.672 -16.572 1.00 84.31 177 ARG A C 1
ATOM 1385 O O . ARG A 1 177 ? 11.145 6.851 -17.623 1.00 84.31 177 ARG A O 1
ATOM 1392 N N . ARG A 1 178 ? 11.161 6.382 -15.425 1.00 72.62 178 ARG A N 1
ATOM 1393 C CA . ARG A 1 178 ? 12.626 6.310 -15.291 1.00 72.62 178 ARG A CA 1
ATOM 1394 C C . ARG A 1 178 ? 13.218 5.051 -15.938 1.00 72.62 178 ARG A C 1
ATOM 1396 O O . ARG A 1 178 ? 14.231 5.148 -16.618 1.00 72.62 178 ARG A O 1
ATOM 1403 N N . MET A 1 179 ? 12.580 3.892 -15.769 1.00 65.44 179 MET A N 1
ATOM 1404 C CA . MET A 1 179 ? 12.992 2.629 -16.397 1.00 65.44 179 MET A CA 1
ATOM 1405 C C . MET A 1 179 ? 12.540 2.506 -17.852 1.00 65.44 179 MET A C 1
ATOM 1407 O O . MET A 1 179 ? 13.288 1.985 -18.671 1.00 65.44 179 MET A O 1
ATOM 1411 N N . GLY A 1 180 ? 11.367 3.030 -18.206 1.00 57.81 180 GLY A N 1
ATOM 1412 C CA . GLY A 1 180 ? 10.908 3.128 -19.596 1.00 57.81 180 GLY A CA 1
ATOM 1413 C C . GLY A 1 180 ? 11.815 4.022 -20.446 1.00 57.81 180 GLY A C 1
ATOM 1414 O O . GLY A 1 180 ? 11.968 3.782 -21.641 1.00 57.81 180 GLY A O 1
ATOM 1415 N N . GLY A 1 181 ? 12.506 4.982 -19.816 1.00 52.41 181 GLY A N 1
ATOM 1416 C CA . GLY A 1 181 ? 13.598 5.742 -20.429 1.00 52.41 181 GLY A CA 1
ATOM 1417 C C . GLY A 1 181 ? 14.884 4.937 -20.665 1.00 52.41 181 GLY A C 1
ATOM 1418 O O . GLY A 1 181 ? 15.588 5.216 -21.626 1.00 52.41 181 GLY A O 1
ATOM 1419 N N . ALA A 1 182 ? 15.171 3.915 -19.849 1.00 45.84 182 ALA A N 1
ATOM 1420 C CA . ALA A 1 182 ? 16.338 3.035 -20.008 1.00 45.84 182 ALA A CA 1
ATOM 1421 C C . ALA A 1 182 ? 16.090 1.855 -20.971 1.00 45.84 182 ALA A C 1
ATOM 1423 O O . ALA A 1 182 ? 17.040 1.257 -21.465 1.00 45.84 182 ALA A O 1
ATOM 1424 N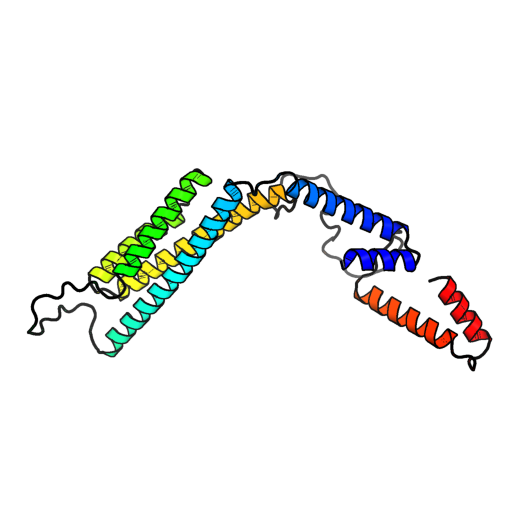 N . PHE A 1 183 ? 14.823 1.530 -21.250 1.00 38.50 183 PHE A N 1
ATOM 1425 C CA . PHE A 1 183 ? 14.416 0.414 -22.116 1.00 38.50 183 PHE A CA 1
ATOM 1426 C C . PHE A 1 183 ? 13.786 0.847 -23.452 1.00 38.50 183 PHE A C 1
ATOM 1428 O O . PHE A 1 183 ? 13.235 0.016 -24.169 1.00 38.50 183 PHE A O 1
ATOM 1435 N N . GLY A 1 184 ? 13.842 2.137 -23.806 1.00 42.91 184 GLY A N 1
ATOM 1436 C CA . GLY A 1 184 ? 13.350 2.621 -25.103 1.00 42.91 184 GLY A CA 1
ATOM 1437 C C . GLY A 1 184 ? 11.836 2.470 -25.315 1.00 42.91 184 GLY A C 1
ATOM 1438 O O . GLY A 1 184 ? 11.377 2.454 -26.452 1.00 42.91 184 GLY A O 1
ATOM 1439 N N . MET A 1 185 ? 11.046 2.387 -24.241 1.00 43.12 185 MET A N 1
ATOM 1440 C CA . MET A 1 185 ? 9.583 2.393 -24.304 1.00 43.12 185 MET A CA 1
ATOM 1441 C C . MET A 1 185 ? 9.053 3.576 -23.494 1.00 43.12 185 MET A C 1
ATOM 1443 O O . MET A 1 185 ? 8.875 3.503 -22.279 1.00 43.12 185 MET A O 1
ATOM 1447 N N . ARG A 1 186 ? 8.803 4.691 -24.185 1.00 41.06 186 ARG A N 1
ATOM 1448 C CA . ARG A 1 186 ? 8.085 5.854 -23.649 1.00 41.06 186 ARG A CA 1
ATOM 1449 C C . ARG A 1 186 ? 6.567 5.641 -23.798 1.00 41.06 186 ARG A C 1
ATOM 1451 O O . ARG A 1 186 ? 6.101 5.529 -24.929 1.00 41.06 186 ARG A O 1
ATOM 1458 N N . PRO A 1 187 ? 5.779 5.659 -22.708 1.00 43.59 187 PRO A N 1
ATOM 1459 C CA . PRO A 1 187 ? 4.343 5.922 -22.760 1.00 43.59 187 PRO A CA 1
ATOM 1460 C C . PRO A 1 187 ? 4.122 7.412 -23.059 1.00 43.59 187 PRO A C 1
ATOM 1462 O O . PRO A 1 187 ? 4.808 8.269 -22.498 1.00 43.59 187 PRO A O 1
ATOM 1465 N N . GLY A 1 188 ? 3.214 7.704 -23.986 1.00 46.22 188 GLY A N 1
ATOM 1466 C CA . GLY A 1 188 ? 3.112 8.982 -24.683 1.00 46.22 188 GLY A CA 1
ATOM 1467 C C . GLY A 1 188 ? 2.921 10.233 -23.819 1.00 46.22 188 GLY A C 1
ATOM 1468 O O . GLY A 1 188 ? 2.194 10.248 -22.828 1.00 46.22 188 GLY A O 1
ATOM 1469 N N . GLN A 1 189 ? 3.537 11.319 -24.289 1.00 38.84 189 GLN A N 1
ATOM 1470 C CA . GLN A 1 189 ? 3.118 12.690 -24.024 1.00 38.84 189 GLN A CA 1
ATOM 1471 C C . GLN A 1 189 ? 3.378 13.511 -25.301 1.00 38.84 189 GLN A C 1
ATOM 1473 O O . GLN A 1 189 ? 4.525 13.757 -25.670 1.00 38.84 189 GLN A O 1
ATOM 1478 N N . GLN A 1 190 ? 2.296 13.859 -26.006 1.00 39.88 190 GLN A N 1
ATOM 1479 C CA . GLN A 1 190 ? 2.227 15.011 -26.917 1.00 39.88 190 GLN A CA 1
ATOM 1480 C C . GLN A 1 190 ? 2.562 16.288 -26.117 1.00 39.88 190 GLN A C 1
ATOM 1482 O O . GLN A 1 190 ? 2.232 16.359 -24.939 1.00 39.88 190 GLN A O 1
ATOM 1487 N N . GLY A 1 191 ? 3.167 17.341 -26.659 1.00 37.94 191 GLY A N 1
ATOM 1488 C CA . GLY A 1 191 ? 3.623 17.570 -28.018 1.00 37.94 191 GLY A CA 1
ATOM 1489 C C . GLY A 1 191 ? 4.139 19.003 -28.170 1.00 37.94 191 GLY A C 1
ATOM 1490 O O . GLY A 1 191 ? 3.630 19.921 -27.540 1.00 37.94 191 GLY A O 1
ATOM 1491 N N . GLN A 1 192 ? 5.111 19.190 -29.061 1.00 36.97 192 GLN A N 1
ATOM 1492 C CA . GLN A 1 192 ? 5.277 20.436 -29.802 1.00 36.97 192 GLN A CA 1
ATOM 1493 C C . GLN A 1 192 ? 5.797 20.074 -31.208 1.00 36.97 192 GLN A C 1
ATOM 1495 O O . GLN A 1 192 ? 6.970 19.781 -31.395 1.00 36.97 192 GLN A O 1
ATOM 1500 N N . ARG A 1 193 ? 4.842 20.023 -32.150 1.00 37.72 193 ARG A N 1
ATOM 1501 C CA . ARG A 1 193 ? 4.927 20.124 -33.625 1.00 37.72 193 ARG A CA 1
ATOM 1502 C C . ARG A 1 193 ? 5.959 19.282 -34.416 1.00 37.72 193 ARG A C 1
ATOM 1504 O O . ARG A 1 193 ? 7.111 19.681 -34.536 1.00 37.72 193 ARG A O 1
ATOM 1511 N N . PRO A 1 194 ? 5.490 18.245 -35.140 1.00 38.59 194 PRO A N 1
ATOM 1512 C CA . PRO A 1 194 ? 6.074 17.760 -36.394 1.00 38.59 194 PRO A CA 1
ATOM 1513 C C . PRO A 1 194 ? 5.386 18.404 -37.618 1.00 38.59 194 PRO A C 1
ATOM 1515 O O . PRO A 1 194 ? 4.196 18.722 -37.569 1.00 38.59 194 PRO A O 1
ATOM 1518 N N . GLY A 1 195 ? 6.133 18.588 -38.711 1.00 41.91 195 GLY A N 1
ATOM 1519 C CA . GLY A 1 195 ? 5.617 19.039 -40.010 1.00 41.91 195 GLY A CA 1
ATOM 1520 C C . GLY A 1 195 ? 4.560 18.096 -40.616 1.00 41.91 195 GLY A C 1
ATOM 1521 O O . GLY A 1 195 ? 4.337 16.994 -40.107 1.00 41.91 195 GLY A O 1
ATOM 1522 N N . PRO A 1 196 ? 3.868 18.519 -41.685 1.00 44.25 196 PRO A N 1
ATOM 1523 C CA . PRO A 1 196 ? 2.679 17.833 -42.165 1.00 44.25 196 PRO A CA 1
ATOM 1524 C C . PRO A 1 196 ? 3.060 16.529 -42.880 1.00 44.25 196 PRO A C 1
ATOM 1526 O O . PRO A 1 196 ? 3.615 16.577 -43.973 1.00 44.25 196 PRO A O 1
ATOM 1529 N N . GLY A 1 197 ? 2.729 15.370 -42.287 1.00 48.41 197 GLY A N 1
ATOM 1530 C CA . GLY A 1 197 ? 2.595 14.121 -43.052 1.00 48.41 197 GLY A CA 1
ATOM 1531 C C . GLY A 1 197 ? 3.233 12.828 -42.529 1.00 48.41 197 GLY A C 1
ATOM 1532 O O . GLY A 1 197 ? 3.524 11.965 -43.351 1.00 48.41 197 GLY A O 1
ATOM 1533 N N . SER A 1 198 ? 3.452 12.608 -41.227 1.00 43.19 198 SER A N 1
ATOM 1534 C CA . SER A 1 198 ? 3.997 11.310 -40.771 1.00 43.19 198 SER A CA 1
ATOM 1535 C C . SER A 1 198 ? 3.315 10.765 -39.519 1.00 43.19 198 SER A C 1
ATOM 1537 O O . SER A 1 198 ? 3.320 11.381 -38.457 1.00 43.19 198 SER A O 1
ATOM 1539 N N . ASP A 1 199 ? 2.708 9.594 -39.675 1.00 46.81 199 ASP A N 1
ATOM 1540 C CA . ASP A 1 199 ? 1.984 8.857 -38.645 1.00 46.81 199 ASP A CA 1
ATOM 1541 C C . ASP A 1 199 ? 2.944 7.970 -37.812 1.00 46.81 199 ASP A C 1
ATOM 1543 O O . ASP A 1 199 ? 3.685 7.184 -38.403 1.00 46.81 199 ASP A O 1
ATOM 1547 N N . PRO A 1 200 ? 2.929 8.031 -36.464 1.00 52.03 200 PRO A N 1
ATOM 1548 C CA . PRO A 1 200 ? 3.821 7.253 -35.590 1.00 52.03 200 PRO A CA 1
ATOM 1549 C C . PRO A 1 200 ? 3.570 5.733 -35.490 1.00 52.03 200 PRO A C 1
ATOM 1551 O O . PRO A 1 200 ? 4.387 5.038 -34.892 1.00 52.03 200 PRO A O 1
ATOM 1554 N N . PHE A 1 201 ? 2.481 5.193 -36.044 1.00 52.91 201 PHE A N 1
ATOM 1555 C CA . PHE A 1 201 ? 2.292 3.743 -36.254 1.00 52.91 201 PHE A CA 1
ATOM 1556 C C . PHE A 1 201 ? 1.744 3.415 -37.654 1.00 52.91 201 PHE A C 1
ATOM 1558 O O . PHE A 1 201 ? 1.328 2.283 -37.908 1.00 52.91 201 PHE A O 1
ATOM 1565 N N . GLY A 1 202 ? 1.735 4.386 -38.570 1.00 48.53 202 GLY A N 1
ATOM 1566 C CA . GLY A 1 202 ? 1.239 4.197 -39.934 1.00 48.53 202 GLY A CA 1
ATOM 1567 C C . GLY A 1 202 ? -0.236 3.785 -40.023 1.00 48.53 202 GLY A C 1
ATOM 1568 O O . GLY A 1 202 ? -0.623 3.131 -40.988 1.00 48.53 202 GLY A O 1
ATOM 1569 N N . ARG A 1 203 ? -1.075 4.122 -39.039 1.00 61.22 203 ARG A N 1
ATOM 1570 C CA . ARG A 1 203 ? -2.520 3.864 -39.090 1.00 61.22 203 ARG A CA 1
ATOM 1571 C C . ARG A 1 203 ? -3.305 5.172 -39.108 1.00 61.22 203 ARG A C 1
ATOM 1573 O O . ARG A 1 203 ? -3.709 5.687 -38.066 1.00 61.22 203 ARG A O 1
ATOM 1580 N N . ARG A 1 204 ? -3.615 5.639 -40.319 1.00 43.03 204 ARG A N 1
ATOM 1581 C CA . ARG A 1 204 ? -4.606 6.697 -40.542 1.00 43.03 204 ARG A CA 1
ATOM 1582 C C . ARG A 1 204 ? -5.957 6.301 -39.920 1.00 43.03 204 ARG A C 1
ATOM 1584 O O . ARG A 1 204 ? -6.421 5.186 -40.173 1.00 43.03 204 ARG A O 1
ATOM 1591 N N . PRO A 1 205 ? -6.618 7.187 -39.153 1.00 42.81 205 PRO A N 1
ATOM 1592 C CA . PRO A 1 205 ? -7.999 6.987 -38.754 1.00 42.81 205 PRO A CA 1
ATOM 1593 C C . PRO A 1 205 ? -8.940 7.475 -39.862 1.00 42.81 205 PRO A C 1
ATOM 1595 O O . PRO A 1 205 ? -8.872 8.626 -40.285 1.00 42.81 205 PRO A O 1
ATOM 1598 N N . GLY A 1 206 ? -9.860 6.602 -40.263 1.00 38.91 206 GLY A N 1
ATOM 1599 C CA . GLY A 1 206 ? -11.086 6.970 -40.969 1.00 38.91 206 GLY A CA 1
ATOM 1600 C C . GLY A 1 206 ? -11.023 6.847 -42.489 1.00 38.91 206 GLY A C 1
ATOM 1601 O O . GLY A 1 206 ? -10.163 7.421 -43.145 1.00 38.91 206 GLY A O 1
ATOM 1602 N N . GLY A 1 207 ? -12.003 6.133 -43.042 1.00 31.80 207 GLY A N 1
ATOM 1603 C CA . GLY A 1 207 ? -12.328 6.193 -44.463 1.00 31.80 207 GLY A CA 1
ATOM 1604 C C . GLY A 1 207 ? -12.612 4.826 -45.052 1.00 31.80 207 GLY A C 1
ATOM 1605 O O . GLY A 1 207 ? -11.700 4.055 -45.312 1.00 31.80 207 GLY A O 1
ATOM 1606 N N . ALA A 1 208 ? -13.889 4.531 -45.233 1.00 43.88 208 ALA A N 1
ATOM 1607 C CA . ALA A 1 208 ? -14.379 3.323 -45.860 1.00 43.88 208 ALA A CA 1
ATOM 1608 C C . ALA A 1 208 ? -14.015 3.242 -47.358 1.00 43.88 208 ALA A C 1
ATOM 1610 O O . ALA A 1 208 ? -13.865 4.262 -48.020 1.00 43.88 208 ALA A O 1
ATOM 1611 N N . THR A 1 209 ? -14.009 2.003 -47.860 1.00 40.75 209 THR A N 1
ATOM 1612 C CA . THR A 1 209 ? -14.318 1.611 -49.248 1.00 40.75 209 THR A CA 1
ATOM 1613 C C . THR A 1 209 ? -13.321 1.982 -50.357 1.00 40.75 209 THR A C 1
ATOM 1615 O O . THR A 1 209 ? -13.165 3.137 -50.725 1.00 40.75 209 THR A O 1
ATOM 1618 N N . GLY A 1 210 ? -12.786 0.941 -51.013 1.00 38.56 210 GLY A N 1
ATOM 1619 C CA . GLY A 1 210 ? -12.390 0.993 -52.427 1.00 38.56 210 GLY A CA 1
ATOM 1620 C C . GLY A 1 210 ? -10.890 0.905 -52.722 1.00 38.56 210 GLY A C 1
ATOM 1621 O O . GLY A 1 210 ? -10.172 1.876 -52.561 1.00 38.56 210 GLY A O 1
ATOM 1622 N N . SER A 1 211 ? -10.476 -0.265 -53.226 1.00 36.78 211 SER A N 1
ATOM 1623 C CA . SER A 1 211 ? -9.440 -0.497 -54.258 1.00 36.78 211 SER A CA 1
ATOM 1624 C C . SER A 1 211 ? -8.057 0.164 -54.094 1.00 36.78 211 SER A C 1
ATOM 1626 O O . SER A 1 211 ? -7.909 1.366 -54.229 1.00 36.78 211 SER A O 1
ATOM 1628 N N . ARG A 1 212 ? -7.024 -0.632 -53.752 1.00 45.34 212 ARG A N 1
ATOM 1629 C CA . ARG A 1 212 ? -5.947 -1.140 -54.654 1.00 45.34 212 ARG A CA 1
ATOM 1630 C C . ARG A 1 212 ? -5.140 0.004 -55.302 1.00 45.34 212 ARG A C 1
ATOM 1632 O O . ARG A 1 212 ? -5.705 0.834 -55.988 1.00 45.34 212 ARG A O 1
ATOM 1639 N N . VAL A 1 213 ? -3.819 0.081 -55.145 1.00 39.06 213 VAL A N 1
ATOM 1640 C CA . VAL A 1 213 ? -2.841 -0.714 -55.911 1.00 39.06 213 VAL A CA 1
ATOM 1641 C C . VAL A 1 213 ? -1.426 -0.430 -55.346 1.00 39.06 213 VAL A C 1
ATOM 1643 O O . VAL A 1 213 ? -1.073 0.727 -55.159 1.00 39.06 213 VAL A O 1
ATOM 1646 N N . ASN A 1 214 ? -0.660 -1.505 -55.113 1.00 45.50 214 ASN A N 1
ATOM 1647 C CA . ASN A 1 214 ? 0.808 -1.628 -54.987 1.00 45.50 214 ASN A CA 1
ATOM 1648 C C . ASN A 1 214 ? 1.553 -0.860 -53.873 1.00 45.50 214 ASN A C 1
ATOM 1650 O O . ASN A 1 214 ? 1.963 0.282 -54.044 1.00 45.50 214 ASN A O 1
ATOM 1654 N N . ASP A 1 215 ? 1.836 -1.573 -52.779 1.00 41.97 215 ASP A N 1
ATOM 1655 C CA . ASP A 1 215 ? 2.945 -1.292 -51.859 1.00 41.97 215 ASP A CA 1
ATOM 1656 C C . ASP A 1 215 ? 3.807 -2.565 -51.812 1.00 41.97 215 ASP A C 1
ATOM 1658 O O . ASP A 1 215 ? 3.433 -3.549 -51.169 1.00 41.97 215 ASP A O 1
ATOM 1662 N N . ASP A 1 216 ? 4.909 -2.586 -52.569 1.00 45.12 216 ASP A N 1
ATOM 1663 C CA . ASP A 1 216 ? 5.874 -3.698 -52.677 1.00 45.12 216 ASP A CA 1
ATOM 1664 C C . ASP A 1 216 ? 6.752 -3.830 -51.412 1.00 45.12 216 ASP A C 1
ATOM 1666 O O . ASP A 1 216 ? 7.961 -4.064 -51.458 1.00 45.12 216 ASP A O 1
ATOM 1670 N N . GLY A 1 217 ? 6.140 -3.689 -50.237 1.00 44.38 217 GLY A N 1
ATOM 1671 C CA . GLY A 1 217 ? 6.725 -4.082 -48.966 1.00 44.38 217 GLY A CA 1
ATOM 1672 C C . GLY A 1 217 ? 6.472 -5.566 -48.740 1.00 44.38 217 GLY A C 1
ATOM 1673 O O . GLY A 1 217 ? 5.320 -5.993 -48.660 1.00 44.38 217 GLY A O 1
ATOM 1674 N N . VAL A 1 218 ? 7.535 -6.367 -48.615 1.00 51.62 218 VAL A N 1
ATOM 1675 C CA . VAL A 1 218 ? 7.448 -7.794 -48.265 1.00 51.62 218 VAL A CA 1
ATOM 1676 C C . VAL A 1 218 ? 6.627 -7.947 -46.984 1.00 51.62 218 VAL A C 1
ATOM 1678 O O . VAL A 1 218 ? 7.090 -7.709 -45.866 1.00 51.62 218 VAL A O 1
ATOM 1681 N N . ARG A 1 219 ? 5.358 -8.315 -47.155 1.00 54.38 219 ARG A N 1
ATOM 1682 C CA . ARG A 1 219 ? 4.394 -8.424 -46.070 1.00 54.38 219 ARG A CA 1
ATOM 1683 C C . ARG A 1 219 ? 4.679 -9.705 -45.306 1.00 54.38 219 ARG A C 1
ATOM 1685 O O . ARG A 1 219 ? 4.343 -10.789 -45.771 1.00 54.38 219 ARG A O 1
ATOM 1692 N N . VAL A 1 220 ? 5.284 -9.579 -44.126 1.00 57.00 220 VAL A N 1
ATOM 1693 C CA . VAL A 1 220 ? 5.462 -10.708 -43.205 1.00 57.00 220 VAL A CA 1
ATOM 1694 C C . VAL A 1 220 ? 4.072 -11.261 -42.851 1.00 57.00 220 VAL A C 1
ATOM 1696 O O . VAL A 1 220 ? 3.280 -10.532 -42.242 1.00 57.00 220 VAL A O 1
ATOM 1699 N N . PRO A 1 221 ? 3.744 -12.513 -43.227 1.00 60.84 221 PRO A N 1
ATOM 1700 C CA . PRO A 1 221 ? 2.404 -13.044 -43.024 1.00 60.84 221 PRO A CA 1
ATOM 1701 C C . PRO A 1 221 ? 2.064 -13.159 -41.535 1.00 60.84 221 PRO A C 1
ATOM 1703 O O . PRO A 1 221 ? 2.888 -13.566 -40.704 1.00 60.84 221 PRO A O 1
ATOM 1706 N N . ASN A 1 222 ? 0.827 -12.816 -41.181 1.00 68.50 222 ASN A N 1
ATOM 1707 C CA . ASN A 1 222 ? 0.346 -12.926 -39.807 1.00 68.50 222 ASN A CA 1
ATOM 1708 C C . ASN A 1 222 ? 0.272 -14.404 -39.357 1.00 68.50 222 ASN A C 1
ATOM 1710 O O . ASN A 1 222 ? 0.393 -15.337 -40.150 1.00 68.50 222 ASN A O 1
ATOM 1714 N N . GLN A 1 223 ? 0.103 -14.653 -38.054 1.00 62.69 223 GLN A N 1
ATOM 1715 C CA . GLN A 1 223 ? 0.155 -16.018 -37.505 1.00 62.69 223 GLN A CA 1
ATOM 1716 C C . GLN A 1 223 ? -0.890 -16.964 -38.132 1.00 62.69 223 GLN A C 1
ATOM 1718 O O . GLN A 1 223 ? -0.612 -18.152 -38.303 1.00 62.69 223 GLN A O 1
ATOM 1723 N N . SER A 1 224 ? -2.064 -16.449 -38.505 1.00 67.06 224 SER A N 1
ATOM 1724 C CA . SER A 1 224 ? -3.129 -17.221 -39.154 1.00 67.06 224 SER A CA 1
ATOM 1725 C C . SER A 1 224 ? -2.794 -17.551 -40.609 1.00 67.06 224 SER A C 1
ATOM 1727 O O . SER A 1 224 ? -2.995 -18.685 -41.042 1.00 67.06 224 SER A O 1
ATOM 1729 N N . GLU A 1 225 ? -2.216 -16.601 -41.345 1.00 67.88 225 GLU A N 1
ATOM 1730 C CA . GLU A 1 225 ? -1.729 -16.796 -42.715 1.00 67.88 225 GLU A CA 1
ATOM 1731 C C . GLU A 1 225 ? -0.605 -17.835 -42.757 1.00 67.88 225 GLU A C 1
ATOM 1733 O O . GLU A 1 225 ? -0.623 -18.719 -43.608 1.00 67.88 225 GLU A O 1
ATOM 1738 N N . ARG A 1 226 ? 0.313 -17.813 -41.782 1.00 71.00 226 ARG A N 1
ATOM 1739 C CA . ARG A 1 226 ? 1.387 -18.814 -41.667 1.00 71.00 226 ARG A CA 1
ATOM 1740 C C . ARG A 1 226 ? 0.861 -20.216 -41.373 1.00 71.00 226 ARG A C 1
ATOM 1742 O O . ARG A 1 226 ? 1.337 -21.181 -41.962 1.00 71.00 226 ARG A O 1
ATOM 1749 N N . ARG A 1 227 ? -0.142 -20.346 -40.496 1.00 72.50 227 ARG A N 1
ATOM 1750 C CA . ARG A 1 227 ? -0.805 -21.639 -40.242 1.00 72.50 227 ARG A CA 1
ATOM 1751 C C . ARG A 1 227 ? -1.484 -22.174 -41.500 1.00 72.50 227 ARG A C 1
ATOM 1753 O O . ARG A 1 227 ? -1.324 -23.348 -41.812 1.00 72.50 227 ARG A O 1
ATOM 1760 N N . ARG A 1 228 ? -2.186 -21.310 -42.237 1.00 69.88 228 ARG A N 1
ATOM 1761 C CA . ARG A 1 228 ? -2.848 -21.678 -43.494 1.00 69.88 228 ARG A CA 1
ATOM 1762 C C . ARG A 1 228 ? -1.838 -22.064 -44.580 1.00 69.88 228 ARG A C 1
ATOM 1764 O O . ARG A 1 228 ? -2.060 -23.048 -45.272 1.00 69.88 228 ARG A O 1
ATOM 1771 N N . ALA A 1 229 ? -0.721 -21.343 -44.693 1.00 78.75 229 ALA A N 1
ATOM 1772 C CA . ALA A 1 229 ? 0.355 -21.668 -45.630 1.00 78.75 229 ALA A CA 1
ATOM 1773 C C . ALA A 1 229 ? 0.985 -23.039 -45.333 1.00 78.75 229 ALA A C 1
ATOM 1775 O O . ALA A 1 229 ? 1.203 -23.810 -46.260 1.00 78.75 229 ALA A O 1
ATOM 1776 N N . ARG A 1 230 ? 1.199 -23.382 -44.052 1.00 75.44 230 ARG A N 1
ATOM 1777 C CA . ARG A 1 230 ? 1.661 -24.726 -43.658 1.00 75.44 230 ARG A CA 1
ATOM 1778 C C . ARG A 1 230 ? 0.657 -25.810 -44.038 1.00 75.44 230 ARG A C 1
ATOM 1780 O O . ARG A 1 230 ? 1.041 -26.773 -44.678 1.00 75.44 230 ARG A O 1
ATOM 1787 N N . GLN A 1 231 ? -0.626 -25.610 -43.732 1.00 79.31 231 GLN A N 1
ATOM 1788 C CA . GLN A 1 231 ? -1.682 -26.561 -44.104 1.00 79.31 231 GLN A CA 1
ATOM 1789 C C . GLN A 1 231 ? -1.750 -26.787 -45.619 1.00 79.31 231 GLN A C 1
ATOM 1791 O O . GLN A 1 231 ? -1.889 -27.920 -46.062 1.00 79.31 231 GLN A O 1
ATOM 1796 N N . LEU A 1 232 ? -1.622 -25.720 -46.411 1.00 81.94 232 LEU A N 1
ATOM 1797 C CA . LEU A 1 232 ? -1.566 -25.809 -47.871 1.00 81.94 232 LEU A CA 1
ATOM 1798 C C . LEU A 1 232 ? -0.326 -26.568 -48.349 1.00 81.94 232 LEU A C 1
ATOM 1800 O O . LEU A 1 232 ? -0.448 -27.420 -49.220 1.00 81.94 232 LEU A O 1
ATOM 1804 N N . LEU A 1 233 ? 0.850 -26.288 -47.784 1.00 80.38 233 LEU A N 1
ATOM 1805 C CA . LEU A 1 233 ? 2.087 -26.972 -48.158 1.00 80.38 233 LEU A CA 1
ATOM 1806 C C . LEU A 1 233 ? 2.049 -28.464 -47.793 1.00 80.38 233 LEU A C 1
ATOM 1808 O O . LEU A 1 233 ? 2.467 -29.297 -48.593 1.00 80.38 233 LEU A O 1
ATOM 1812 N N . ASP A 1 234 ? 1.521 -28.800 -46.617 1.00 82.75 234 ASP A N 1
ATOM 1813 C CA . ASP A 1 234 ? 1.356 -30.182 -46.162 1.00 82.75 234 ASP A CA 1
ATOM 1814 C C . ASP A 1 234 ? 0.362 -30.939 -47.052 1.00 82.75 234 ASP A C 1
ATOM 1816 O O . ASP A 1 234 ? 0.620 -32.075 -47.448 1.00 82.75 234 ASP A O 1
ATOM 1820 N N . GLU A 1 235 ? -0.732 -30.286 -47.447 1.00 85.00 235 GLU A N 1
ATOM 1821 C CA . GLU A 1 235 ? -1.716 -30.845 -48.374 1.00 85.00 235 GLU A CA 1
ATOM 1822 C C . GLU A 1 235 ? -1.121 -31.036 -49.780 1.00 85.00 235 GLU A C 1
ATOM 1824 O O . GLU A 1 235 ? -1.316 -32.084 -50.391 1.00 85.00 235 GLU A O 1
ATOM 1829 N N . LEU A 1 236 ? -0.339 -30.076 -50.288 1.00 83.00 236 LEU A N 1
ATOM 1830 C CA . LEU A 1 236 ? 0.362 -30.212 -51.570 1.00 83.00 236 LEU A CA 1
ATOM 1831 C C . LEU A 1 236 ? 1.369 -31.368 -51.539 1.00 83.00 236 LEU A C 1
ATOM 1833 O O . LEU A 1 236 ? 1.412 -32.161 -52.475 1.00 83.00 236 LEU A O 1
ATOM 1837 N N . ARG A 1 237 ? 2.142 -31.509 -50.456 1.00 80.44 237 ARG A N 1
ATOM 1838 C CA . ARG A 1 237 ? 3.095 -32.618 -50.279 1.00 80.44 237 ARG A CA 1
ATOM 1839 C C . ARG A 1 237 ? 2.400 -33.968 -50.181 1.00 80.44 237 ARG A C 1
ATOM 1841 O O . ARG A 1 237 ? 2.855 -34.927 -50.795 1.00 80.44 237 ARG A O 1
ATOM 1848 N N . ARG A 1 238 ? 1.290 -34.039 -49.445 1.00 83.69 238 ARG A N 1
ATOM 1849 C CA . ARG A 1 238 ? 0.470 -35.247 -49.350 1.00 83.69 238 ARG A CA 1
ATOM 1850 C C . ARG A 1 238 ? -0.049 -35.660 -50.726 1.00 83.69 238 ARG A C 1
ATOM 1852 O O . ARG A 1 238 ? 0.123 -36.808 -51.115 1.00 83.69 238 ARG A O 1
ATOM 1859 N N . ARG A 1 239 ? -0.621 -34.717 -51.481 1.00 81.06 239 ARG A N 1
ATOM 1860 C CA . ARG A 1 239 ? -1.187 -34.976 -52.814 1.00 81.06 239 ARG A CA 1
ATOM 1861 C C . ARG A 1 239 ? -0.130 -35.284 -53.869 1.00 81.06 239 ARG A C 1
ATOM 1863 O O . ARG A 1 239 ? -0.410 -36.051 -54.780 1.00 81.06 239 ARG A O 1
ATOM 1870 N N . ALA A 1 240 ? 1.080 -34.742 -53.729 1.00 76.62 240 ALA A N 1
ATOM 1871 C CA . ALA A 1 240 ? 2.212 -35.110 -54.577 1.00 76.62 240 ALA A CA 1
ATOM 1872 C C . ALA A 1 240 ? 2.610 -36.591 -54.418 1.00 76.62 240 ALA A C 1
ATOM 1874 O O . ALA A 1 240 ? 3.134 -37.181 -55.355 1.00 76.62 240 ALA A O 1
ATOM 1875 N N . GLY A 1 241 ? 2.340 -37.200 -53.257 1.00 77.62 241 GLY A N 1
ATOM 1876 C CA . GLY A 1 241 ? 2.588 -38.622 -52.997 1.00 77.62 241 GLY A CA 1
ATOM 1877 C C . GLY A 1 241 ? 1.471 -39.571 -53.452 1.00 77.62 241 GLY A C 1
ATOM 1878 O O . GLY A 1 241 ? 1.622 -40.784 -53.327 1.00 77.62 241 GLY A O 1
ATOM 1879 N N . GLU A 1 242 ? 0.348 -39.059 -53.961 1.00 82.44 242 GLU A N 1
ATOM 1880 C CA . GLU A 1 242 ? -0.783 -39.873 -54.420 1.00 82.44 242 GLU A CA 1
ATOM 1881 C C . GLU A 1 242 ? -0.632 -40.196 -55.916 1.00 82.44 242 GLU A C 1
ATOM 1883 O O . GLU A 1 242 ? -1.068 -39.449 -56.794 1.00 82.44 242 GLU A O 1
ATOM 1888 N N . PHE A 1 243 ? 0.009 -41.331 -56.212 1.00 68.25 243 PHE A N 1
ATOM 1889 C CA . PHE A 1 243 ? 0.383 -41.730 -57.576 1.00 68.25 243 PHE A CA 1
ATOM 1890 C C . PHE A 1 243 ? -0.798 -41.968 -58.529 1.00 68.25 243 PHE A C 1
ATOM 1892 O O . PHE A 1 243 ? -0.621 -41.818 -59.739 1.00 68.25 243 PHE A O 1
ATOM 1899 N N . GLU A 1 244 ? -1.983 -42.290 -58.000 1.00 77.38 244 GLU A N 1
ATOM 1900 C CA . GLU A 1 244 ? -3.208 -42.560 -58.773 1.00 77.38 244 GLU A CA 1
ATOM 1901 C C . GLU A 1 244 ? -3.888 -41.293 -59.322 1.00 77.38 244 GLU A C 1
ATOM 1903 O O . GLU A 1 244 ? -4.871 -41.380 -60.059 1.00 77.38 244 GLU A O 1
ATOM 1908 N N . ARG A 1 245 ? -3.373 -40.098 -58.999 1.00 79.44 245 ARG A N 1
ATOM 1909 C CA . ARG A 1 245 ? -3.903 -38.842 -59.542 1.00 79.44 245 ARG A CA 1
ATOM 1910 C C . ARG A 1 245 ? -3.598 -38.698 -61.040 1.00 79.44 245 ARG A C 1
ATOM 1912 O O . ARG A 1 245 ? -2.532 -39.123 -61.496 1.00 79.44 245 ARG A O 1
ATOM 1919 N N . PRO A 1 246 ? -4.476 -38.028 -61.811 1.00 86.25 246 PRO A N 1
ATOM 1920 C CA . PRO A 1 246 ? -4.216 -37.720 -63.214 1.00 86.25 246 PRO A CA 1
ATOM 1921 C C . PRO A 1 246 ? -2.868 -37.006 -63.406 1.00 86.25 246 PRO A C 1
ATOM 1923 O O . PRO A 1 246 ? -2.540 -36.083 -62.660 1.00 86.25 246 PRO A O 1
ATOM 1926 N N . ALA A 1 247 ? -2.100 -37.393 -64.431 1.00 75.19 247 ALA A N 1
ATOM 1927 C CA . ALA A 1 247 ? -0.736 -36.893 -64.656 1.00 75.19 247 ALA A CA 1
ATOM 1928 C C . ALA A 1 247 ? -0.647 -35.355 -64.693 1.00 75.19 247 ALA A C 1
ATOM 1930 O O . ALA A 1 247 ? 0.218 -34.771 -64.046 1.00 75.19 247 ALA A O 1
ATOM 1931 N N . MET A 1 248 ? -1.613 -34.698 -65.346 1.00 78.19 248 MET A N 1
ATOM 1932 C CA . MET A 1 248 ? -1.690 -33.233 -65.412 1.00 78.19 248 MET A CA 1
ATOM 1933 C C . MET A 1 248 ? -1.795 -32.559 -64.034 1.00 78.19 248 MET A C 1
ATOM 1935 O O . MET A 1 248 ? -1.291 -31.452 -63.847 1.00 78.19 248 MET A O 1
ATOM 1939 N N . GLU A 1 249 ? -2.449 -33.202 -63.065 1.00 82.94 249 GLU A N 1
ATOM 1940 C CA . GLU A 1 249 ? -2.609 -32.658 -61.715 1.00 82.94 249 GLU A CA 1
ATOM 1941 C C . GLU A 1 249 ? -1.314 -32.783 -60.905 1.00 82.94 249 GLU A C 1
ATOM 1943 O O . GLU A 1 249 ? -0.932 -31.847 -60.201 1.00 82.94 249 GLU A O 1
ATOM 1948 N N . ARG A 1 250 ? -0.590 -33.898 -61.054 1.00 81.19 250 ARG A N 1
ATOM 1949 C CA . ARG A 1 250 ? 0.711 -34.105 -60.398 1.00 81.19 250 ARG A CA 1
ATOM 1950 C C . ARG A 1 250 ? 1.740 -33.081 -60.877 1.00 81.19 250 ARG A C 1
ATOM 1952 O O . ARG A 1 250 ? 2.351 -32.407 -60.051 1.00 81.19 250 ARG A O 1
ATOM 1959 N N . ASP A 1 251 ? 1.817 -32.857 -62.188 1.00 82.19 251 ASP A N 1
ATOM 1960 C CA . ASP A 1 251 ? 2.708 -31.855 -62.791 1.00 82.19 251 ASP A CA 1
ATOM 1961 C C . ASP A 1 251 ? 2.369 -30.425 -62.334 1.00 82.19 251 ASP A C 1
ATOM 1963 O O . ASP A 1 251 ? 3.220 -29.530 -62.278 1.00 82.19 251 ASP A O 1
ATOM 1967 N N . TYR A 1 252 ? 1.098 -30.160 -62.026 1.00 84.00 252 TYR A N 1
ATOM 1968 C CA . TYR A 1 252 ? 0.677 -28.886 -61.454 1.00 84.00 252 TYR A CA 1
ATOM 1969 C C . TYR A 1 252 ? 1.105 -28.750 -59.984 1.00 84.00 252 TYR A C 1
ATOM 1971 O O . TYR A 1 252 ? 1.662 -27.717 -59.608 1.00 84.00 252 TYR A O 1
ATOM 1979 N N . ILE A 1 253 ? 0.919 -29.793 -59.171 1.00 83.94 253 ILE A N 1
ATOM 1980 C CA . ILE A 1 253 ? 1.321 -29.817 -57.757 1.00 83.94 253 ILE A CA 1
ATOM 1981 C C . ILE A 1 253 ? 2.846 -29.692 -57.609 1.00 83.94 253 ILE A C 1
ATOM 1983 O O . ILE A 1 253 ? 3.310 -28.905 -56.784 1.00 83.94 253 ILE A O 1
ATOM 1987 N N . GLU A 1 254 ? 3.635 -30.383 -58.432 1.00 78.69 254 GLU A N 1
ATOM 1988 C CA . GLU A 1 254 ? 5.103 -30.291 -58.415 1.00 78.69 254 GLU A CA 1
ATOM 1989 C C . GLU A 1 254 ? 5.605 -28.878 -58.736 1.00 78.69 254 GLU A C 1
ATOM 1991 O O . GLU A 1 254 ? 6.494 -28.349 -58.062 1.00 78.69 254 GLU A O 1
ATOM 1996 N N . ARG A 1 255 ? 4.998 -28.216 -59.730 1.00 83.50 255 ARG A N 1
ATOM 1997 C CA . ARG A 1 255 ? 5.332 -26.823 -60.065 1.00 83.50 255 ARG A CA 1
ATOM 1998 C C . ARG A 1 255 ? 4.978 -25.860 -58.941 1.00 83.50 255 ARG A C 1
ATOM 2000 O O . ARG A 1 255 ? 5.727 -24.913 -58.705 1.00 83.50 255 ARG A O 1
ATOM 2007 N N . LEU A 1 256 ? 3.863 -26.092 -58.248 1.00 81.94 256 LEU A N 1
ATOM 2008 C CA . LEU A 1 256 ? 3.505 -25.308 -57.070 1.00 81.94 256 LEU A CA 1
ATOM 2009 C C . LEU A 1 256 ? 4.516 -25.522 -55.944 1.00 81.94 256 LEU A C 1
ATOM 2011 O O . LEU A 1 256 ? 5.027 -24.541 -55.415 1.00 81.94 256 LEU A O 1
ATOM 2015 N N . LEU A 1 257 ? 4.880 -26.769 -55.640 1.00 79.81 257 LEU A N 1
ATOM 2016 C CA . LEU A 1 257 ? 5.883 -27.090 -54.619 1.00 79.81 257 LEU A CA 1
ATOM 2017 C C . LEU A 1 257 ? 7.263 -26.485 -54.909 1.00 79.81 257 LEU A C 1
ATOM 2019 O O . LEU A 1 257 ? 7.973 -26.157 -53.969 1.00 79.81 257 LEU A O 1
ATOM 2023 N N . LYS A 1 258 ? 7.634 -26.311 -56.183 1.00 78.12 258 LYS A N 1
ATOM 2024 C CA . LYS A 1 258 ? 8.897 -25.668 -56.588 1.00 78.12 258 LYS A CA 1
ATOM 2025 C C . LYS A 1 258 ? 8.885 -24.139 -56.444 1.00 78.12 258 LYS A C 1
ATOM 2027 O O . LYS A 1 258 ? 9.948 -23.524 -56.428 1.00 78.12 258 LYS A O 1
ATOM 2032 N N . ARG A 1 259 ? 7.699 -23.520 -56.433 1.00 69.88 259 ARG A N 1
ATOM 2033 C CA . ARG A 1 259 ? 7.518 -22.058 -56.373 1.00 69.88 259 ARG A CA 1
ATOM 2034 C C . ARG A 1 259 ? 7.262 -21.544 -54.951 1.00 69.88 259 ARG A C 1
ATOM 2036 O O . ARG A 1 259 ? 7.415 -20.345 -54.723 1.00 69.88 259 ARG A O 1
ATOM 2043 N N . PHE A 1 260 ? 6.839 -22.427 -54.049 1.00 62.34 260 PHE A N 1
ATOM 2044 C CA . PHE A 1 260 ? 6.832 -22.206 -52.600 1.00 62.34 260 PHE A CA 1
ATOM 2045 C C . PHE A 1 260 ? 8.244 -22.307 -52.020 1.00 62.34 260 PHE A C 1
ATOM 2047 O O . PHE A 1 260 ? 8.488 -21.607 -51.013 1.00 62.34 260 PHE A O 1
#

Sequence (260 aa):
QRMIEEARELANIGSREAAQQMLSNLKRMLDSIKNGLQQGKPDERVAKARRLMDDLRKLTQRQQQELDKTYKRHRERLSKGVRPGRPEQGKGDKGAKGEEPGEGEQRQLRGNLGKLMLGMDEIMGGIPKSFGQAERAMKDAINALRSGNTRKAVQAQTRALEHLRQGAGRMAERMARRMGGAFGMRPGQQGQRPGPGSDPFGRRPGGATGSRVNDDGVRVPNQSERRRARQLLDELRRRAGEFERPAMERDYIERLLKRF

Radius of gyration: 32.94 Å; chains: 1; bounding box: 55×63×104 Å

Foldseek 3Di:
DVLLVVLVVCVVVVNPVVSVVSVVVVVVVVVVVVVVVVPPDPPVLNVLLVVLLVLLVVLLVLLVVLLVVLVVVVVVCVVVVNDPPDDPPDDDDPDDLDQQVSLVSLVVSLVSLVVSQVSCCVSPVHGPPLSVQLSVLSVQLSVCSSVVNSVSNSVSSVSSSVSSVVRSVVSVVVVCCVVCVVVVHDDDDDDDDDDPDDDPVPDDDDDDDDDDDDDPDPDDDDPVVVVVVVVVLVVLVVVLPPPPDDPVVNVVSVVVNVVD

pLDDT: mean 74.67, std 20.23, range [31.8, 98.56]